Protein AF-A0A2D7VKS9-F1 (afdb_monomer_lite)

Structure (mmCIF, N/CA/C/O backbone):
data_AF-A0A2D7VKS9-F1
#
_entry.id   AF-A0A2D7VKS9-F1
#
loop_
_atom_site.group_PDB
_atom_site.id
_atom_site.type_symbol
_atom_site.label_atom_id
_atom_site.label_alt_id
_atom_site.label_comp_id
_atom_site.label_asym_id
_atom_site.label_entity_id
_atom_site.label_seq_id
_atom_site.pdbx_PDB_ins_code
_atom_site.Cartn_x
_atom_site.Cartn_y
_atom_site.Cartn_z
_atom_site.occupancy
_atom_site.B_iso_or_equiv
_atom_site.auth_seq_id
_atom_site.auth_comp_id
_atom_site.auth_asym_id
_atom_site.auth_atom_id
_atom_site.pdbx_PDB_model_num
ATOM 1 N N . MET A 1 1 ? 19.459 46.280 -15.094 1.00 50.34 1 MET A N 1
ATOM 2 C CA . MET A 1 1 ? 18.071 46.262 -15.616 1.00 50.34 1 MET A CA 1
ATOM 3 C C . MET A 1 1 ? 18.153 45.552 -16.959 1.00 50.34 1 MET A C 1
ATOM 5 O O . MET A 1 1 ? 19.107 45.839 -17.670 1.00 50.34 1 MET A O 1
ATOM 9 N N . VAL A 1 2 ? 17.296 44.569 -17.248 1.00 47.72 2 VAL A N 1
ATOM 10 C CA . VAL A 1 2 ? 17.317 43.880 -18.553 1.00 47.72 2 VAL A CA 1
ATOM 11 C C . VAL A 1 2 ? 16.452 44.704 -19.498 1.00 47.72 2 VAL A C 1
ATOM 13 O O . VAL A 1 2 ? 15.299 44.976 -19.169 1.00 47.72 2 VAL A O 1
ATOM 16 N N . ASP A 1 3 ? 17.039 45.186 -20.591 1.00 50.44 3 ASP A N 1
ATOM 17 C CA . ASP A 1 3 ? 16.303 45.888 -21.639 1.00 50.44 3 ASP A CA 1
ATOM 18 C C . ASP A 1 3 ? 15.933 44.865 -22.720 1.00 50.44 3 ASP A C 1
ATOM 20 O O . ASP A 1 3 ? 16.753 44.500 -23.566 1.00 50.44 3 ASP A O 1
ATOM 24 N N . ASP A 1 4 ? 14.704 44.350 -22.645 1.00 51.84 4 ASP A N 1
ATOM 25 C CA . ASP A 1 4 ? 14.213 43.246 -23.486 1.00 51.84 4 ASP A CA 1
ATOM 26 C C . ASP A 1 4 ? 14.178 43.588 -24.992 1.00 51.84 4 ASP A C 1
ATOM 28 O O . ASP A 1 4 ? 13.974 42.707 -25.824 1.00 51.84 4 ASP A O 1
ATOM 32 N N . LEU A 1 5 ? 14.375 44.857 -25.370 1.00 52.66 5 LEU A N 1
ATOM 33 C CA . LEU A 1 5 ? 14.428 45.303 -26.767 1.00 52.66 5 LEU A CA 1
ATOM 34 C C . LEU A 1 5 ? 15.820 45.195 -27.405 1.00 52.66 5 LEU A C 1
ATOM 36 O O . LEU A 1 5 ? 15.904 45.172 -28.633 1.00 52.66 5 LEU A O 1
ATOM 40 N N . MET A 1 6 ? 16.887 45.140 -26.603 1.00 54.69 6 MET A N 1
ATOM 41 C CA . MET A 1 6 ? 18.277 45.172 -27.085 1.00 54.69 6 MET A CA 1
ATOM 42 C C . MET A 1 6 ? 19.089 43.925 -26.696 1.00 54.69 6 MET A C 1
ATOM 44 O O . MET A 1 6 ? 20.239 43.822 -27.102 1.00 54.69 6 MET A O 1
ATOM 48 N N . GLU A 1 7 ? 18.506 42.976 -25.945 1.00 56.53 7 GLU A N 1
ATOM 49 C CA . GLU A 1 7 ? 19.153 41.727 -25.479 1.00 56.53 7 GLU A CA 1
ATOM 50 C C . GLU A 1 7 ? 20.489 41.944 -24.731 1.00 56.53 7 GLU A C 1
ATOM 52 O O . GLU A 1 7 ? 21.351 41.067 -24.676 1.00 56.53 7 GLU A O 1
ATOM 57 N N . GLU A 1 8 ? 20.662 43.105 -24.099 1.00 64.06 8 GLU A N 1
ATOM 58 C CA . GLU A 1 8 ? 21.883 43.475 -23.383 1.00 64.06 8 GLU A CA 1
ATOM 59 C C . GLU A 1 8 ? 21.619 43.642 -21.882 1.00 64.06 8 GLU A C 1
ATOM 61 O O . GLU A 1 8 ? 20.620 44.225 -21.446 1.00 64.06 8 GLU A O 1
ATOM 66 N N . VAL A 1 9 ? 22.545 43.147 -21.054 1.00 62.28 9 VAL A N 1
ATOM 67 C CA . VAL A 1 9 ? 22.484 43.347 -19.603 1.00 62.28 9 VAL A CA 1
ATOM 68 C C . VAL A 1 9 ? 23.305 44.572 -19.234 1.00 62.28 9 VAL A C 1
ATOM 70 O O . VAL A 1 9 ? 24.537 44.569 -19.304 1.00 62.28 9 VAL A O 1
ATOM 73 N N . ILE A 1 10 ? 22.601 45.610 -18.787 1.00 69.12 10 ILE A N 1
ATOM 74 C CA . ILE A 1 10 ? 23.200 46.890 -18.416 1.00 69.12 10 ILE A CA 1
ATOM 75 C C . ILE A 1 10 ? 23.208 47.039 -16.892 1.00 69.12 10 ILE A C 1
ATOM 77 O O . ILE A 1 10 ? 22.194 46.817 -16.206 1.00 69.12 10 ILE A O 1
ATOM 81 N N . CYS A 1 11 ? 24.361 47.441 -16.354 1.00 70.06 11 CYS A N 1
ATOM 82 C CA . CYS A 1 11 ? 24.490 47.818 -14.950 1.00 70.06 11 CYS A CA 1
ATOM 83 C C . CYS A 1 11 ? 23.619 49.049 -14.654 1.00 70.06 11 CYS A C 1
ATOM 85 O O . CYS A 1 11 ? 23.810 50.105 -15.256 1.00 70.06 11 CYS A O 1
ATOM 87 N N . SER A 1 12 ? 22.685 48.932 -13.707 1.00 65.50 12 SER A N 1
ATOM 88 C CA . SER A 1 12 ? 21.741 50.009 -13.366 1.00 65.50 12 SER A CA 1
ATOM 89 C C . SER A 1 12 ? 22.396 51.243 -12.752 1.00 65.50 12 SER A C 1
ATOM 91 O O . SER A 1 12 ? 21.796 52.312 -12.780 1.00 65.50 12 SER A O 1
ATOM 93 N N . ASP A 1 13 ? 23.612 51.103 -12.225 1.00 65.69 13 ASP A N 1
ATOM 94 C CA . ASP A 1 13 ? 24.260 52.159 -11.448 1.00 65.69 13 ASP A CA 1
ATOM 95 C C . ASP A 1 13 ? 25.270 52.962 -12.279 1.00 65.69 13 ASP A C 1
ATOM 97 O O . ASP A 1 13 ? 25.504 54.135 -12.000 1.00 65.69 13 ASP A O 1
ATOM 101 N N . CYS A 1 14 ? 25.872 52.354 -13.310 1.00 76.19 14 CYS A N 1
ATOM 102 C CA . CYS A 1 14 ? 26.912 52.999 -14.122 1.00 76.19 14 CYS A CA 1
ATOM 103 C C . CYS A 1 14 ? 26.713 52.903 -15.642 1.00 76.19 14 CYS A C 1
ATOM 105 O O . CYS A 1 14 ? 27.503 53.481 -16.383 1.00 76.19 14 CYS A O 1
ATOM 107 N N . GLY A 1 15 ? 25.686 52.194 -16.122 1.00 68.31 15 GLY A N 1
ATOM 108 C CA . GLY A 1 15 ? 25.363 52.115 -17.551 1.00 68.31 15 GLY A CA 1
ATOM 109 C C . GLY A 1 15 ? 26.326 51.272 -18.393 1.00 68.31 15 GLY A C 1
ATOM 110 O O . GLY A 1 15 ? 26.233 51.292 -19.616 1.00 68.31 15 GLY A O 1
ATOM 111 N N . LEU A 1 16 ? 27.255 50.537 -17.771 1.00 72.81 16 LEU A N 1
ATOM 112 C CA . LEU A 1 16 ? 28.174 49.659 -18.494 1.00 72.81 16 LEU A CA 1
ATOM 113 C C . LEU A 1 16 ? 27.415 48.445 -19.056 1.00 72.81 16 LEU A C 1
ATOM 115 O O . LEU A 1 16 ? 26.753 47.727 -18.298 1.00 72.81 16 LEU A O 1
ATOM 119 N N . VAL A 1 17 ? 27.542 48.220 -20.366 1.00 66.56 17 VAL A N 1
ATOM 120 C CA . VAL A 1 17 ? 27.047 47.022 -21.057 1.00 66.56 17 VAL A CA 1
ATOM 121 C C . VAL A 1 17 ? 28.014 45.876 -20.781 1.00 66.56 17 VAL A C 1
ATOM 123 O O . VAL A 1 17 ? 29.209 45.975 -21.068 1.00 66.56 17 VAL A O 1
ATOM 126 N N . LEU A 1 18 ? 27.515 44.799 -20.179 1.00 63.34 18 LEU A N 1
ATOM 127 C CA . LEU A 1 18 ? 28.305 43.601 -19.915 1.00 63.34 18 LEU A CA 1
ATOM 128 C C . LEU A 1 18 ? 28.135 42.631 -21.090 1.00 63.34 18 LEU A C 1
ATOM 130 O O . LEU A 1 18 ? 27.083 42.008 -21.222 1.00 63.34 18 LEU A O 1
ATOM 134 N N . GLU A 1 19 ? 29.168 42.464 -21.920 1.00 59.03 19 GLU A N 1
ATOM 135 C CA . GLU A 1 19 ? 29.213 41.362 -22.890 1.00 59.03 19 GLU A CA 1
ATOM 136 C C . GLU A 1 19 ? 29.275 40.033 -22.123 1.00 59.03 19 GLU A C 1
ATOM 138 O O . GLU A 1 19 ? 30.314 39.655 -21.577 1.00 59.03 19 GLU A O 1
ATOM 143 N N . ASN A 1 20 ? 28.152 39.320 -22.044 1.00 54.28 20 ASN A N 1
ATOM 144 C CA . ASN A 1 20 ? 28.101 37.992 -21.447 1.00 54.28 20 ASN A CA 1
ATOM 145 C C . ASN A 1 20 ? 27.486 36.985 -22.435 1.00 54.28 20 ASN A C 1
ATOM 147 O O . ASN A 1 20 ? 26.276 37.018 -22.652 1.00 54.28 20 ASN A O 1
ATOM 151 N N . PRO A 1 21 ? 28.273 36.051 -23.000 1.00 51.56 21 PRO A N 1
ATOM 152 C CA . PRO A 1 21 ? 27.786 35.080 -23.982 1.00 51.56 21 PRO A CA 1
ATOM 153 C C . PRO A 1 21 ? 26.926 33.943 -23.390 1.00 51.56 21 PRO A C 1
ATOM 155 O O . PRO A 1 21 ? 26.575 33.015 -24.113 1.00 51.56 21 PRO A O 1
ATOM 158 N N . TYR A 1 22 ? 26.592 33.976 -22.093 1.00 50.44 22 TYR A N 1
ATOM 159 C CA . TYR A 1 22 ? 25.928 32.865 -21.393 1.00 50.44 22 TYR A CA 1
ATOM 160 C C . TYR A 1 22 ? 24.457 33.094 -21.017 1.00 50.44 22 TYR A C 1
ATOM 162 O O . TYR A 1 22 ? 23.880 32.246 -20.344 1.00 50.44 22 TYR A O 1
ATOM 170 N N . PHE A 1 23 ? 23.820 34.170 -21.487 1.00 52.62 23 PHE A N 1
ATOM 171 C CA . PHE A 1 23 ? 22.356 34.320 -21.425 1.00 52.62 23 PHE A CA 1
ATOM 172 C C . PHE A 1 23 ? 21.681 33.910 -22.739 1.00 52.62 23 PHE A C 1
ATOM 174 O O . PHE A 1 23 ? 20.753 34.556 -23.215 1.00 52.62 23 PHE A O 1
ATOM 181 N N . LEU A 1 24 ? 22.129 32.795 -23.322 1.00 50.47 24 LEU A N 1
ATOM 182 C CA . LEU A 1 24 ? 21.260 32.018 -24.197 1.00 50.47 24 LEU A CA 1
ATOM 183 C C . LEU A 1 24 ? 20.228 31.353 -23.293 1.00 50.47 24 LEU A C 1
ATOM 185 O O . LEU A 1 24 ? 20.455 30.267 -22.772 1.00 50.47 24 LEU A O 1
ATOM 189 N N . ASP A 1 25 ? 19.137 32.075 -23.065 1.00 50.34 25 ASP A N 1
ATOM 190 C CA . ASP A 1 25 ? 17.917 31.538 -22.488 1.00 50.34 25 ASP A CA 1
ATOM 191 C C . ASP A 1 25 ? 17.559 30.230 -23.210 1.00 50.34 25 ASP A C 1
ATOM 193 O O . ASP A 1 25 ? 17.659 30.120 -24.442 1.00 50.34 25 ASP A O 1
ATOM 197 N N . ASP A 1 26 ? 17.171 29.224 -22.433 1.00 46.59 26 ASP A N 1
ATOM 198 C CA . ASP A 1 26 ? 16.877 27.862 -22.873 1.00 46.59 26 ASP A CA 1
ATOM 199 C C . ASP A 1 26 ? 15.505 27.803 -23.599 1.00 46.59 26 ASP A C 1
ATOM 201 O O . ASP A 1 26 ? 14.619 27.013 -23.266 1.00 46.59 26 ASP A O 1
ATOM 205 N N . GLY A 1 27 ? 15.342 28.648 -24.627 1.00 54.00 27 GLY A N 1
ATOM 206 C CA . GLY A 1 27 ? 14.186 28.827 -25.519 1.00 54.00 27 GLY A CA 1
ATOM 207 C C . GLY A 1 27 ? 13.863 30.320 -25.697 1.00 54.00 27 GLY A C 1
ATOM 208 O O . GLY A 1 27 ? 13.716 30.990 -24.687 1.00 54.00 27 GLY A O 1
ATOM 209 N N . PRO A 1 28 ? 13.750 30.883 -26.928 1.00 48.84 28 PRO A N 1
ATOM 210 C CA . PRO A 1 28 ? 12.994 30.381 -28.081 1.00 48.84 28 PRO A CA 1
ATOM 211 C C . PRO A 1 28 ? 13.810 30.354 -29.395 1.00 48.84 28 PRO A C 1
ATOM 213 O O . PRO A 1 28 ? 13.288 30.614 -30.481 1.00 48.84 28 PRO A O 1
ATOM 216 N N . SER A 1 29 ? 15.100 30.017 -29.332 1.00 49.53 29 SER A N 1
ATOM 217 C CA . SER A 1 29 ? 15.948 29.862 -30.529 1.00 49.53 29 SER A CA 1
ATOM 218 C C . SER A 1 29 ? 15.963 28.439 -31.112 1.00 49.53 29 SER A C 1
ATOM 220 O O . SER A 1 29 ? 16.465 28.226 -32.215 1.00 49.53 29 SER A O 1
ATOM 222 N N . LEU A 1 30 ? 15.307 27.464 -30.471 1.00 50.69 30 LEU A N 1
ATOM 223 C CA . LEU A 1 30 ? 14.943 26.198 -31.114 1.00 50.69 30 LEU A CA 1
ATOM 224 C C . LEU A 1 30 ? 13.675 26.398 -31.953 1.00 50.69 30 LEU A C 1
ATOM 226 O O . LEU A 1 30 ? 12.578 25.996 -31.563 1.00 50.69 30 LEU A O 1
ATOM 230 N N . ARG A 1 31 ? 13.824 27.015 -33.131 1.00 49.53 31 ARG A N 1
ATOM 231 C CA . ARG A 1 31 ? 12.773 27.043 -34.158 1.00 49.53 31 ARG A CA 1
ATOM 232 C C . ARG A 1 31 ? 12.601 25.643 -34.754 1.00 49.53 31 ARG A C 1
ATOM 234 O O . ARG A 1 31 ? 12.983 25.370 -35.888 1.00 49.53 31 ARG A O 1
ATOM 241 N N . TRP A 1 32 ? 12.003 24.735 -33.990 1.00 53.78 32 TRP A N 1
ATOM 242 C CA . TRP A 1 32 ? 11.198 23.672 -34.581 1.00 53.78 32 TRP A CA 1
ATOM 243 C C . TRP A 1 32 ? 10.104 24.401 -35.369 1.00 53.78 32 TRP A C 1
ATOM 245 O O . TRP A 1 32 ? 9.480 25.296 -34.806 1.00 53.78 32 TRP A O 1
ATOM 255 N N . GLY A 1 33 ? 9.970 24.130 -36.674 1.00 52.59 33 GLY A N 1
ATOM 256 C CA . GLY A 1 33 ? 9.091 24.886 -37.584 1.00 52.59 33 GLY A CA 1
ATOM 257 C C . GLY A 1 33 ? 7.655 25.069 -37.069 1.00 52.59 33 GLY A C 1
ATOM 258 O O . GLY A 1 33 ? 7.290 24.474 -36.063 1.00 52.59 33 GLY A O 1
ATOM 259 N N . GLU A 1 34 ? 6.838 25.852 -37.786 1.00 54.25 34 GLU A N 1
ATOM 260 C CA . GLU A 1 34 ? 5.527 26.443 -37.400 1.00 54.25 34 GLU A CA 1
ATOM 261 C C . GLU A 1 34 ? 4.477 25.529 -36.717 1.00 54.25 34 GLU A C 1
ATOM 263 O O . GLU A 1 34 ? 3.400 25.976 -36.330 1.00 54.25 34 GLU A O 1
ATOM 268 N N . SER A 1 35 ? 4.749 24.242 -36.524 1.00 51.84 35 SER A N 1
ATOM 269 C CA . SER A 1 35 ? 3.975 23.335 -35.685 1.00 51.84 35 SER A CA 1
ATOM 270 C C . SER A 1 35 ? 4.892 22.295 -35.020 1.00 51.84 35 SER A C 1
ATOM 272 O O . SER A 1 35 ? 5.208 21.281 -35.654 1.00 51.84 35 SER A O 1
ATOM 274 N N . PRO A 1 36 ? 5.315 22.472 -33.754 1.00 51.72 36 PRO A N 1
ATOM 275 C CA . PRO A 1 36 ? 6.072 21.447 -33.044 1.00 51.72 36 PRO A CA 1
ATOM 276 C C . PRO A 1 36 ? 5.215 20.182 -32.893 1.00 51.72 36 PRO A C 1
ATOM 278 O O . PRO A 1 36 ? 4.303 20.108 -32.071 1.00 51.72 36 PRO A O 1
ATOM 281 N N . GLN A 1 37 ? 5.506 19.154 -33.694 1.00 52.12 37 GLN A N 1
ATOM 282 C CA . GLN A 1 37 ? 4.914 17.824 -33.541 1.00 52.12 37 GLN A CA 1
ATOM 283 C C . GLN A 1 37 ? 5.633 17.086 -32.409 1.00 52.12 37 GLN A C 1
ATOM 285 O O . GLN A 1 37 ? 6.371 16.129 -32.632 1.00 52.12 37 GLN A O 1
ATOM 290 N N . ASN A 1 38 ? 5.427 17.551 -31.177 1.00 46.91 38 ASN A N 1
ATOM 291 C CA . ASN A 1 38 ? 5.906 16.881 -29.974 1.00 46.91 38 ASN A CA 1
ATOM 292 C C . ASN A 1 38 ? 5.083 15.612 -29.722 1.00 46.91 38 ASN A C 1
ATOM 294 O O . ASN A 1 38 ? 4.239 15.554 -28.833 1.00 46.91 38 ASN A O 1
ATOM 298 N N . THR A 1 39 ? 5.344 14.551 -30.483 1.00 52.19 39 THR A N 1
ATOM 299 C CA . THR A 1 39 ? 5.190 13.214 -29.910 1.00 52.19 39 THR A CA 1
ATOM 300 C C . THR A 1 39 ? 6.469 12.916 -29.139 1.00 52.19 39 THR A C 1
ATOM 302 O O . THR A 1 39 ? 7.526 12.876 -29.772 1.00 52.19 39 THR A O 1
ATOM 305 N N . PRO A 1 40 ? 6.424 12.711 -27.811 1.00 47.94 40 PRO A N 1
ATOM 306 C CA . PRO A 1 40 ? 7.608 12.376 -27.033 1.00 47.94 40 PRO A CA 1
ATOM 307 C C . PRO A 1 40 ? 8.077 10.966 -27.410 1.00 47.94 40 PRO A C 1
ATOM 309 O O . PRO A 1 40 ? 7.729 9.975 -26.772 1.00 47.94 40 PRO A O 1
ATOM 312 N N . SER A 1 41 ? 8.856 10.846 -28.484 1.00 51.28 41 SER A N 1
ATOM 313 C CA . SER A 1 41 ? 9.553 9.613 -28.824 1.00 51.28 41 SER A CA 1
ATOM 314 C C . SER A 1 41 ? 11.002 9.728 -28.380 1.00 51.28 41 SER A C 1
ATOM 316 O O . SER A 1 41 ? 11.777 10.498 -28.937 1.00 51.28 41 SER A O 1
ATOM 318 N N . LYS A 1 42 ? 11.406 8.888 -27.423 1.00 51.81 42 LYS A N 1
ATOM 319 C CA . LYS A 1 42 ? 12.810 8.718 -26.996 1.00 51.81 42 LYS A CA 1
ATOM 320 C C . LYS A 1 42 ? 13.715 8.098 -28.084 1.00 51.81 42 LYS A C 1
ATOM 322 O O . LYS A 1 42 ? 14.811 7.640 -27.783 1.00 51.81 42 LYS A O 1
ATOM 327 N N . GLY A 1 43 ? 13.242 8.003 -29.327 1.00 56.22 43 GLY A N 1
ATOM 328 C CA . GLY A 1 43 ? 13.948 7.400 -30.450 1.00 56.22 43 GLY A CA 1
ATOM 329 C C . GLY A 1 43 ? 13.831 8.268 -31.695 1.00 56.22 43 GLY A C 1
ATOM 330 O O . GLY A 1 43 ? 12.757 8.785 -31.990 1.00 56.22 43 GLY A O 1
ATOM 331 N N . LEU A 1 44 ? 14.943 8.406 -32.413 1.00 60.72 44 LEU A N 1
ATOM 332 C CA . LEU A 1 44 ? 14.996 9.045 -33.724 1.00 60.72 44 LEU A CA 1
ATOM 333 C C . LEU A 1 44 ? 14.352 8.117 -34.766 1.00 60.72 44 LEU A C 1
ATOM 335 O O . LEU A 1 44 ? 14.674 6.928 -34.816 1.00 60.72 44 LEU A O 1
ATOM 339 N N . GLY A 1 45 ? 13.450 8.649 -35.593 1.00 63.06 45 GLY A N 1
ATOM 340 C CA . GLY A 1 45 ? 12.819 7.911 -36.689 1.00 63.06 45 GLY A CA 1
ATOM 341 C C . GLY A 1 45 ? 11.703 8.701 -37.373 1.00 63.06 45 GLY A C 1
ATOM 342 O O . GLY A 1 45 ? 11.018 9.499 -36.737 1.00 63.06 45 GLY A O 1
ATOM 343 N N . SER A 1 46 ? 11.511 8.481 -38.673 1.00 69.38 46 SER A N 1
ATOM 344 C CA . SER A 1 46 ? 10.420 9.074 -39.453 1.00 69.38 46 SER A CA 1
ATOM 345 C C . SER A 1 46 ? 9.257 8.089 -39.599 1.00 69.38 46 SER A C 1
ATOM 347 O O . SER A 1 46 ? 9.446 6.877 -39.709 1.00 69.38 46 SER A O 1
ATOM 349 N N . ARG A 1 47 ? 8.016 8.594 -39.590 1.00 72.50 47 ARG A N 1
ATOM 350 C CA . ARG A 1 47 ? 6.827 7.762 -39.822 1.00 72.50 47 ARG A CA 1
ATOM 351 C C . ARG A 1 47 ? 6.580 7.644 -41.325 1.00 72.50 47 ARG A C 1
ATOM 353 O O . ARG A 1 47 ? 6.270 8.639 -41.975 1.00 72.50 47 ARG A O 1
ATOM 360 N N . ILE A 1 48 ? 6.647 6.427 -41.858 1.00 78.56 48 ILE A N 1
ATOM 361 C CA . ILE A 1 48 ? 6.227 6.136 -43.235 1.00 78.56 48 ILE A CA 1
ATOM 362 C C . ILE A 1 48 ? 4.707 6.344 -43.317 1.00 78.56 48 ILE A C 1
ATOM 364 O O . ILE A 1 48 ? 3.964 5.786 -42.510 1.00 78.56 48 ILE A O 1
ATOM 368 N N . LYS A 1 49 ? 4.235 7.163 -44.264 1.00 76.25 49 LYS A N 1
ATOM 369 C CA . LYS A 1 49 ? 2.810 7.411 -44.547 1.00 76.25 49 LYS A CA 1
ATOM 370 C C . LYS A 1 49 ? 2.539 7.155 -46.034 1.00 76.25 49 LYS A C 1
ATOM 372 O O . LYS A 1 49 ? 3.383 7.474 -46.859 1.00 76.25 49 LYS A O 1
ATOM 377 N N . GLY A 1 50 ? 1.376 6.592 -46.362 1.00 77.88 50 GLY A N 1
ATOM 378 C CA . GLY A 1 50 ? 0.977 6.268 -47.738 1.00 77.88 50 GLY A CA 1
ATOM 379 C C . GLY A 1 50 ? 0.009 5.083 -47.795 1.00 77.88 50 GLY A C 1
ATOM 380 O O . GLY A 1 50 ? 0.098 4.163 -46.982 1.00 77.88 50 GLY A O 1
ATOM 381 N N . SER A 1 51 ? -0.953 5.115 -48.718 1.00 78.44 51 SER A N 1
ATOM 382 C CA . SER A 1 51 ? -2.003 4.090 -48.854 1.00 78.44 51 SER A CA 1
ATOM 383 C C . SER A 1 51 ? -1.724 3.070 -49.966 1.00 78.44 51 SER A C 1
ATOM 385 O O . SER A 1 51 ? -2.433 2.062 -50.071 1.00 78.44 51 SER A O 1
ATOM 387 N N . ASP A 1 52 ? -0.687 3.298 -50.769 1.00 91.81 52 ASP A N 1
ATOM 388 C CA . ASP A 1 52 ? -0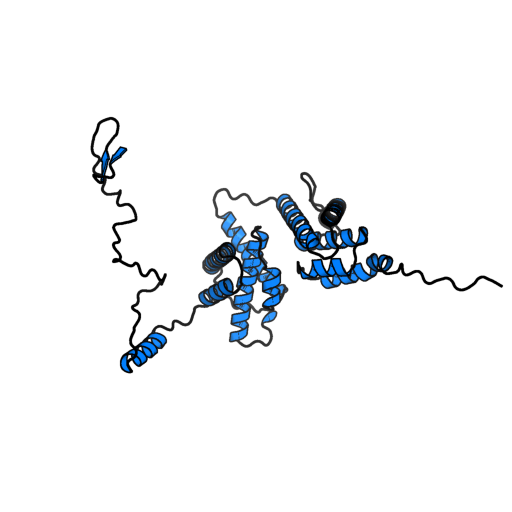.238 2.450 -51.866 1.00 91.81 52 ASP A CA 1
ATOM 389 C C . ASP A 1 52 ? 0.400 1.139 -51.373 1.00 91.81 52 ASP A C 1
ATOM 391 O O . ASP A 1 52 ? 0.795 0.976 -50.213 1.00 91.81 52 ASP A O 1
ATOM 395 N N . ARG A 1 53 ? 0.478 0.151 -52.272 1.00 85.75 53 ARG A N 1
ATOM 396 C CA . ARG A 1 53 ? 0.960 -1.202 -51.948 1.00 85.75 53 ARG A CA 1
ATOM 397 C C . ARG A 1 53 ? 2.409 -1.194 -51.452 1.00 85.75 53 ARG A C 1
ATOM 399 O O . ARG A 1 53 ? 2.746 -1.973 -50.559 1.00 85.75 53 ARG A O 1
ATOM 406 N N . THR A 1 54 ? 3.244 -0.327 -52.017 1.00 87.31 54 THR A N 1
ATOM 407 C CA . THR A 1 54 ? 4.647 -0.135 -51.638 1.00 87.31 54 THR A CA 1
ATOM 408 C C . THR A 1 54 ? 4.769 0.477 -50.248 1.00 87.31 54 THR A C 1
ATOM 410 O O . THR A 1 54 ? 5.432 -0.125 -49.404 1.00 87.31 54 THR A O 1
ATOM 413 N N . SER A 1 55 ? 4.035 1.551 -49.945 1.00 84.00 55 SER A N 1
ATOM 414 C CA . SER A 1 55 ? 3.997 2.133 -48.596 1.00 84.00 55 SER A CA 1
ATOM 415 C C . SER A 1 55 ? 3.478 1.158 -47.548 1.00 84.00 55 SER A C 1
ATOM 417 O O . SER A 1 55 ? 4.094 1.031 -46.497 1.00 84.00 55 SER A O 1
ATOM 419 N N . ARG A 1 56 ? 2.422 0.376 -47.824 1.00 82.31 56 ARG A N 1
ATOM 420 C CA . ARG A 1 56 ? 1.944 -0.649 -46.872 1.00 82.31 56 ARG A CA 1
ATOM 421 C C . ARG A 1 56 ? 2.974 -1.747 -46.623 1.00 82.31 56 ARG A C 1
ATOM 423 O O . ARG A 1 56 ? 3.073 -2.252 -45.506 1.00 82.31 56 ARG A O 1
ATOM 430 N N . ARG A 1 57 ? 3.721 -2.156 -47.655 1.00 86.12 57 ARG A N 1
ATOM 431 C CA . ARG A 1 57 ? 4.795 -3.148 -47.510 1.00 86.12 57 ARG A CA 1
ATOM 432 C C . ARG A 1 57 ? 5.938 -2.575 -46.677 1.00 86.12 57 ARG A C 1
ATOM 434 O O . ARG A 1 57 ? 6.370 -3.241 -45.746 1.00 86.12 57 ARG A O 1
ATOM 441 N N . LEU A 1 58 ? 6.354 -1.341 -46.958 1.00 85.56 58 LEU A N 1
ATOM 442 C CA . LEU A 1 58 ? 7.384 -0.634 -46.200 1.00 85.56 58 LEU A CA 1
ATOM 443 C C . LEU A 1 58 ? 6.963 -0.377 -44.752 1.00 85.56 58 LEU A C 1
ATOM 445 O O . LEU A 1 58 ? 7.768 -0.619 -43.868 1.00 85.56 58 LEU A O 1
ATOM 449 N N . MET A 1 59 ? 5.709 0.007 -44.489 1.00 80.75 59 MET A N 1
ATOM 450 C CA . MET A 1 59 ? 5.152 0.118 -43.135 1.00 80.75 59 MET A CA 1
ATOM 451 C C . MET A 1 59 ? 5.226 -1.215 -42.401 1.00 80.75 59 MET A C 1
ATOM 453 O O . MET A 1 59 ? 5.755 -1.262 -41.305 1.00 80.75 59 MET A O 1
ATOM 457 N N . LYS A 1 60 ? 4.783 -2.322 -43.014 1.00 81.12 60 LYS A N 1
ATOM 458 C CA . LYS A 1 60 ? 4.875 -3.649 -42.383 1.00 81.12 60 LYS A CA 1
ATOM 459 C C . LYS A 1 60 ? 6.320 -4.061 -42.112 1.00 81.12 60 LYS A C 1
ATOM 461 O O . LYS A 1 60 ? 6.606 -4.593 -41.047 1.00 81.12 60 LYS A O 1
ATOM 466 N N . THR A 1 61 ? 7.229 -3.841 -43.059 1.00 84.12 61 THR A N 1
ATOM 467 C CA . THR A 1 61 ? 8.649 -4.175 -42.887 1.00 84.12 61 THR A CA 1
ATOM 468 C C . THR A 1 61 ? 9.304 -3.291 -41.833 1.00 84.12 61 THR A C 1
ATOM 470 O O . THR A 1 61 ? 10.043 -3.813 -41.008 1.00 84.12 61 THR A O 1
ATOM 473 N N . HIS A 1 62 ? 8.996 -1.995 -41.825 1.00 80.69 62 HIS A N 1
ATOM 474 C CA . HIS A 1 62 ? 9.431 -1.044 -40.811 1.00 80.69 62 HIS A CA 1
ATOM 475 C C . HIS A 1 62 ? 8.878 -1.422 -39.441 1.00 80.69 62 HIS A C 1
ATOM 477 O O . HIS A 1 62 ? 9.630 -1.481 -38.483 1.00 80.69 62 HIS A O 1
ATOM 483 N N . ASP A 1 63 ? 7.595 -1.750 -39.328 1.00 75.56 63 ASP A N 1
ATOM 484 C CA . ASP A 1 63 ? 6.991 -2.196 -38.078 1.00 75.56 63 ASP A CA 1
ATOM 485 C C . ASP A 1 63 ? 7.662 -3.471 -37.585 1.00 75.56 63 ASP A C 1
ATOM 487 O O . ASP A 1 63 ? 7.999 -3.549 -36.417 1.00 75.56 63 ASP A O 1
ATOM 491 N N . ILE A 1 64 ? 7.930 -4.450 -38.454 1.00 74.81 64 ILE A N 1
ATOM 492 C CA . ILE A 1 64 ? 8.635 -5.684 -38.080 1.00 74.81 64 ILE A CA 1
ATOM 493 C C . ILE A 1 64 ? 10.083 -5.397 -37.657 1.00 74.81 64 ILE A C 1
ATOM 495 O O . ILE A 1 64 ? 10.529 -5.937 -36.646 1.00 74.81 64 ILE A O 1
ATOM 499 N N . SER A 1 65 ? 10.813 -4.558 -38.398 1.00 70.44 65 SER A N 1
ATOM 500 C CA . SER A 1 65 ? 12.226 -4.258 -38.133 1.00 70.44 65 SER A CA 1
ATOM 501 C C . SER A 1 65 ? 12.425 -3.344 -36.923 1.00 70.44 65 SER A C 1
ATOM 503 O O . SER A 1 65 ? 13.410 -3.476 -36.200 1.00 70.44 65 SER A O 1
ATOM 505 N N . THR A 1 66 ? 11.472 -2.448 -36.668 1.00 66.31 66 THR A N 1
ATOM 506 C CA . THR A 1 66 ? 11.466 -1.533 -35.521 1.00 66.31 66 THR A CA 1
ATOM 507 C C . THR A 1 66 ? 10.696 -2.074 -34.326 1.00 66.31 66 THR A C 1
ATOM 509 O O . THR A 1 66 ? 10.743 -1.447 -33.264 1.00 66.31 66 THR A O 1
ATOM 512 N N . ARG A 1 67 ? 10.043 -3.246 -34.440 1.00 63.53 67 ARG A N 1
ATOM 513 C CA . ARG A 1 67 ? 9.414 -3.956 -33.316 1.00 63.53 67 ARG A CA 1
ATOM 514 C C . ARG A 1 67 ? 10.486 -4.394 -32.328 1.00 63.53 67 ARG A C 1
ATOM 516 O O . ARG A 1 67 ? 10.873 -5.558 -32.256 1.00 63.53 67 ARG A O 1
ATOM 523 N N . LYS A 1 68 ? 10.937 -3.458 -31.500 1.00 62.88 68 LYS A N 1
ATOM 524 C CA . LYS A 1 68 ? 11.697 -3.763 -30.299 1.00 62.88 68 LYS A CA 1
ATOM 525 C C . LYS A 1 68 ? 10.756 -4.534 -29.390 1.00 62.88 68 LYS A C 1
ATOM 527 O O . LYS A 1 68 ? 9.716 -4.022 -28.969 1.00 62.88 68 LYS A O 1
ATOM 532 N N . ARG A 1 69 ? 11.089 -5.800 -29.131 1.00 68.31 69 ARG A N 1
ATOM 533 C CA . ARG A 1 69 ? 10.436 -6.565 -28.070 1.00 68.31 69 ARG A CA 1
ATOM 534 C C . ARG A 1 69 ? 10.545 -5.714 -26.811 1.00 68.31 69 ARG A C 1
ATOM 536 O O . ARG A 1 69 ? 11.656 -5.359 -26.432 1.00 68.31 69 ARG A O 1
ATOM 543 N N . LYS A 1 70 ? 9.405 -5.336 -26.226 1.00 78.81 70 LYS A N 1
ATOM 544 C CA . LYS A 1 70 ? 9.407 -4.501 -25.026 1.00 78.81 70 LYS A CA 1
ATOM 545 C C . LYS A 1 70 ? 10.261 -5.182 -23.964 1.00 78.81 70 LYS A C 1
ATOM 547 O O . LYS A 1 70 ? 10.089 -6.376 -23.695 1.00 78.81 70 LYS A O 1
ATOM 552 N N . ASP A 1 71 ? 11.176 -4.418 -23.385 1.00 87.44 71 ASP A N 1
ATOM 553 C CA . ASP A 1 71 ? 11.980 -4.899 -22.276 1.00 87.44 71 ASP A CA 1
ATOM 554 C C . ASP A 1 71 ? 11.093 -5.162 -21.061 1.00 87.44 71 ASP A C 1
ATOM 556 O O . ASP A 1 71 ? 9.985 -4.635 -20.933 1.00 87.44 71 ASP A O 1
ATOM 560 N N . PHE A 1 72 ? 11.594 -5.982 -20.139 1.00 90.31 72 PHE A N 1
ATOM 561 C CA . PHE A 1 72 ? 10.840 -6.365 -18.949 1.00 90.31 72 PHE A CA 1
ATOM 562 C C . PHE A 1 72 ? 10.324 -5.147 -18.168 1.00 90.31 72 PHE A C 1
ATOM 564 O O . PHE A 1 72 ? 9.164 -5.148 -17.769 1.00 90.31 72 PHE A O 1
ATOM 571 N N . MET A 1 73 ? 11.153 -4.109 -17.999 1.00 93.94 73 MET A N 1
ATOM 572 C CA . MET A 1 73 ? 10.757 -2.881 -17.300 1.00 93.94 73 MET A CA 1
ATOM 573 C C . MET A 1 73 ? 9.782 -2.020 -18.112 1.00 93.94 73 MET A C 1
ATOM 575 O O . MET A 1 73 ? 8.879 -1.447 -17.527 1.00 93.94 73 MET A O 1
ATOM 579 N N . ALA A 1 74 ? 9.870 -2.008 -19.446 1.00 91.25 74 ALA A N 1
ATOM 580 C CA . ALA A 1 74 ? 8.885 -1.304 -20.272 1.00 91.25 74 ALA A CA 1
ATOM 581 C C . ALA A 1 74 ? 7.482 -1.927 -20.133 1.00 91.25 74 ALA A C 1
ATOM 583 O O . ALA A 1 74 ? 6.486 -1.217 -20.069 1.00 91.25 74 ALA A O 1
ATOM 584 N N . MET A 1 75 ? 7.400 -3.257 -20.012 1.00 92.94 75 MET A N 1
ATOM 585 C CA . MET A 1 75 ? 6.137 -3.944 -19.703 1.00 92.94 75 MET A CA 1
ATOM 586 C C . MET A 1 75 ? 5.670 -3.726 -18.254 1.00 92.94 75 MET A C 1
ATOM 588 O O . MET A 1 75 ? 4.483 -3.858 -17.969 1.00 92.94 75 MET A O 1
ATOM 592 N N . VAL A 1 76 ? 6.584 -3.433 -17.322 1.00 95.69 76 VAL A N 1
ATOM 593 C CA . VAL A 1 76 ? 6.229 -3.007 -15.958 1.00 95.69 76 VAL A CA 1
ATOM 594 C C . VAL A 1 76 ? 5.610 -1.611 -16.001 1.00 95.69 76 VAL A C 1
ATOM 596 O O . VAL A 1 76 ? 4.558 -1.424 -15.403 1.00 95.69 76 VAL A O 1
ATOM 599 N N . ASP A 1 77 ? 6.194 -0.676 -16.752 1.00 94.56 77 ASP A N 1
ATOM 600 C CA . ASP A 1 77 ? 5.654 0.679 -16.918 1.00 94.56 77 ASP A CA 1
ATOM 601 C C . ASP A 1 77 ? 4.245 0.653 -17.531 1.00 94.56 77 ASP A C 1
ATOM 603 O O . ASP A 1 77 ? 3.346 1.302 -16.999 1.00 94.56 77 ASP A O 1
ATOM 607 N N . ASP A 1 78 ? 4.016 -0.181 -18.558 1.00 93.94 78 ASP A N 1
ATOM 608 C CA . ASP A 1 78 ? 2.681 -0.387 -19.142 1.00 93.94 78 ASP A CA 1
ATOM 609 C C . ASP A 1 78 ? 1.648 -0.841 -18.082 1.00 93.94 78 ASP A C 1
ATOM 611 O O . ASP A 1 78 ? 0.492 -0.416 -18.101 1.00 93.94 78 ASP A O 1
ATOM 615 N N . LEU A 1 79 ? 2.046 -1.708 -17.139 1.00 95.88 79 LEU A N 1
ATOM 616 C CA . LEU A 1 79 ? 1.170 -2.158 -16.047 1.00 95.88 79 LEU A CA 1
ATOM 617 C C . LEU A 1 79 ? 0.918 -1.062 -15.010 1.00 95.88 79 LEU A C 1
ATOM 619 O O . LEU A 1 79 ? -0.169 -1.014 -14.437 1.00 95.88 79 LEU A O 1
ATOM 623 N N . VAL A 1 80 ? 1.898 -0.190 -14.758 1.00 95.81 80 VAL A N 1
ATOM 624 C CA . VAL A 1 80 ? 1.698 0.987 -13.903 1.00 95.81 80 VAL A CA 1
ATOM 625 C C . VAL A 1 80 ? 0.679 1.923 -14.550 1.00 95.81 80 VAL A C 1
ATOM 627 O O . VAL A 1 80 ? -0.257 2.361 -13.880 1.00 95.81 80 VAL A O 1
ATOM 630 N N . ASP A 1 81 ? 0.782 2.158 -15.857 1.00 93.69 81 ASP A N 1
ATOM 631 C CA . ASP A 1 81 ? -0.168 2.992 -16.600 1.00 93.69 81 ASP A CA 1
ATOM 632 C C . ASP A 1 81 ? -1.577 2.393 -16.611 1.00 93.69 81 ASP A C 1
ATOM 634 O O . ASP A 1 81 ? -2.561 3.103 -16.382 1.00 93.69 81 ASP A O 1
ATOM 638 N N . GLY A 1 82 ? -1.666 1.070 -16.767 1.00 91.25 82 GLY A N 1
ATOM 639 C CA . GLY A 1 82 ? -2.909 0.301 -16.713 1.00 91.25 82 GLY A CA 1
ATOM 640 C C . GLY A 1 82 ? -3.478 0.054 -15.310 1.00 91.25 82 GLY A C 1
ATOM 641 O O . GLY A 1 82 ? -4.553 -0.529 -15.197 1.00 91.25 82 GLY A O 1
ATOM 642 N N . SER A 1 83 ? -2.804 0.484 -14.236 1.00 89.62 83 SER A N 1
ATOM 643 C CA . SER A 1 83 ? -3.275 0.289 -12.851 1.00 89.62 83 SER A CA 1
ATOM 644 C C . SER A 1 83 ? -4.499 1.141 -12.489 1.00 89.62 83 SER A C 1
ATOM 646 O O . SER A 1 83 ? -5.166 0.887 -11.487 1.00 89.62 83 SER A O 1
ATOM 648 N N . GLY A 1 84 ? -4.788 2.169 -13.295 1.00 88.00 84 GLY A N 1
ATOM 649 C CA . GLY A 1 84 ? -5.876 3.118 -13.069 1.00 88.00 84 GLY A CA 1
ATOM 650 C C . GLY A 1 84 ? -5.621 4.122 -11.940 1.00 88.00 84 GLY A C 1
ATOM 651 O O . GLY A 1 84 ? -6.563 4.804 -11.542 1.00 88.00 84 GLY A O 1
ATOM 652 N N . GLU A 1 85 ? -4.412 4.177 -11.374 1.00 90.38 85 GLU A N 1
ATOM 653 C CA . GLU A 1 85 ? -4.024 5.168 -10.360 1.00 90.38 85 GLU A CA 1
ATOM 654 C C . GLU A 1 85 ? -3.851 6.579 -10.954 1.00 90.38 85 GLU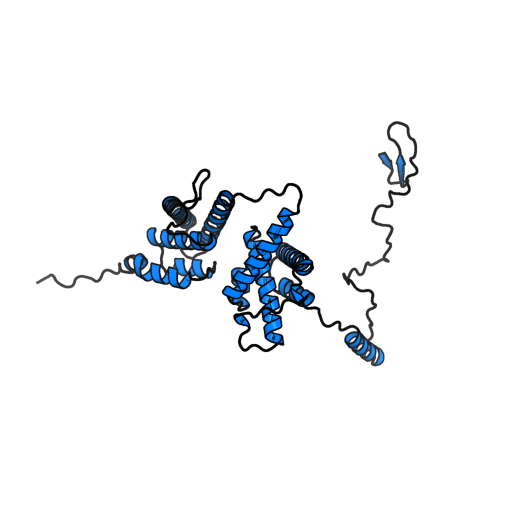 A C 1
ATOM 656 O O . GLU A 1 85 ? -3.756 6.756 -12.171 1.00 90.38 85 GLU A O 1
ATOM 661 N N . GLY A 1 86 ? -3.800 7.599 -10.092 1.00 87.50 86 GLY A N 1
ATOM 662 C CA . GLY A 1 86 ? -3.499 8.972 -10.510 1.00 87.50 86 GLY A CA 1
ATOM 663 C C . GLY A 1 86 ? -2.058 9.131 -11.009 1.00 87.50 86 GLY A C 1
ATOM 664 O O . GLY A 1 86 ? -1.163 8.403 -10.576 1.00 87.50 86 GLY A O 1
ATOM 665 N N . GLU A 1 87 ? -1.820 10.109 -11.888 1.00 89.88 87 GLU A N 1
ATOM 666 C CA . GLU A 1 87 ? -0.526 10.286 -12.573 1.00 89.88 87 GLU A CA 1
ATOM 667 C C . GLU A 1 87 ? 0.647 10.458 -11.600 1.00 89.88 87 GLU A C 1
ATOM 669 O O . GLU A 1 87 ? 1.657 9.772 -11.709 1.00 89.88 87 GLU A O 1
ATOM 674 N N . ARG A 1 88 ? 0.461 11.255 -10.542 1.00 87.88 88 ARG A N 1
ATOM 675 C CA . ARG A 1 88 ? 1.470 11.439 -9.489 1.00 87.88 88 ARG A CA 1
ATOM 676 C C . ARG A 1 88 ? 1.898 10.120 -8.834 1.00 87.88 88 ARG A C 1
ATOM 678 O O . ARG A 1 88 ? 3.081 9.919 -8.560 1.00 87.88 88 ARG A O 1
ATOM 685 N N . THR A 1 89 ? 0.948 9.223 -8.570 1.00 89.75 89 THR A N 1
ATOM 686 C CA . THR A 1 89 ? 1.229 7.902 -7.986 1.00 89.75 89 THR A CA 1
ATOM 687 C C . THR A 1 89 ? 1.957 7.021 -8.995 1.00 89.75 89 THR A C 1
ATOM 689 O O . THR A 1 89 ? 2.928 6.358 -8.633 1.00 89.75 89 THR A O 1
ATOM 692 N N . LYS A 1 90 ? 1.532 7.036 -10.264 1.00 93.88 90 LYS A N 1
ATOM 693 C CA . LYS A 1 90 ? 2.193 6.290 -11.343 1.00 93.88 90 LYS A CA 1
ATOM 694 C C . LYS A 1 90 ? 3.647 6.717 -11.515 1.00 93.88 90 LYS A C 1
ATOM 696 O O . LYS A 1 90 ? 4.526 5.857 -11.541 1.00 93.88 90 LYS A O 1
ATOM 701 N N . ASP A 1 91 ? 3.911 8.017 -11.549 1.00 93.31 91 ASP A N 1
ATOM 702 C CA . ASP A 1 91 ? 5.262 8.565 -11.668 1.00 93.31 91 ASP A CA 1
ATOM 703 C C . ASP A 1 91 ? 6.143 8.173 -10.484 1.00 93.31 91 ASP A C 1
ATOM 705 O O . ASP A 1 91 ? 7.278 7.727 -10.670 1.00 93.31 91 ASP A O 1
ATOM 709 N N . ALA A 1 92 ? 5.607 8.252 -9.262 1.00 92.88 92 ALA A N 1
ATOM 710 C CA . ALA A 1 92 ? 6.313 7.806 -8.067 1.00 92.88 92 ALA A CA 1
ATOM 711 C C . ALA A 1 92 ? 6.672 6.309 -8.142 1.00 92.88 92 ALA A C 1
ATOM 713 O O . ALA A 1 92 ? 7.803 5.931 -7.829 1.00 92.88 92 ALA A O 1
ATOM 714 N N . VAL A 1 93 ? 5.745 5.458 -8.604 1.00 96.31 93 VAL A N 1
ATOM 715 C CA . VAL A 1 93 ? 5.970 4.011 -8.777 1.00 96.31 93 VAL A CA 1
ATOM 716 C C . VAL A 1 93 ? 7.044 3.743 -9.827 1.00 96.31 93 VAL A C 1
ATOM 718 O O . VAL A 1 93 ? 7.978 2.983 -9.561 1.00 96.31 93 VAL A O 1
ATOM 721 N N . LYS A 1 94 ? 6.934 4.369 -11.005 1.00 96.06 94 LYS A N 1
ATOM 722 C CA . LYS A 1 94 ? 7.904 4.218 -12.100 1.00 96.06 94 LYS A CA 1
ATOM 723 C C . LYS A 1 94 ? 9.297 4.638 -11.651 1.00 96.06 94 LYS A C 1
ATOM 725 O O . LYS A 1 94 ? 10.256 3.895 -11.858 1.00 96.06 94 LYS A O 1
ATOM 730 N N . ARG A 1 95 ? 9.410 5.782 -10.970 1.00 94.75 95 ARG A N 1
ATOM 731 C CA . ARG A 1 95 ? 10.676 6.277 -10.422 1.00 94.75 95 ARG A CA 1
ATOM 732 C C . ARG A 1 95 ? 11.277 5.295 -9.418 1.00 94.75 95 ARG A C 1
ATOM 734 O O . ARG A 1 95 ? 12.426 4.894 -9.589 1.00 94.75 95 ARG A O 1
ATOM 741 N N . LEU A 1 96 ? 10.489 4.850 -8.437 1.00 95.12 96 LEU A N 1
ATOM 742 C CA . LEU A 1 96 ? 10.932 3.894 -7.420 1.00 95.12 96 LEU A CA 1
ATOM 743 C C . LEU A 1 96 ? 11.458 2.599 -8.055 1.00 95.12 96 LEU A C 1
ATOM 745 O O . LEU A 1 96 ? 12.526 2.110 -7.690 1.00 95.12 96 LEU A O 1
ATOM 749 N N . LEU A 1 97 ? 10.719 2.037 -9.014 1.00 96.31 97 LEU A N 1
ATOM 750 C CA . LEU A 1 97 ? 11.093 0.791 -9.680 1.00 96.31 97 LEU A CA 1
ATOM 751 C C . LEU A 1 97 ? 12.298 0.957 -10.609 1.00 96.31 97 LEU A C 1
ATOM 753 O O . LEU A 1 97 ? 13.123 0.046 -10.684 1.00 96.31 97 LEU A O 1
ATOM 757 N N . ALA A 1 98 ? 12.425 2.092 -11.297 1.00 94.62 98 ALA A N 1
ATOM 758 C CA . ALA A 1 98 ? 13.576 2.389 -12.141 1.00 94.62 98 ALA A CA 1
ATOM 759 C C . ALA A 1 98 ? 14.860 2.502 -11.308 1.00 94.62 98 ALA A C 1
ATOM 761 O O . ALA A 1 98 ? 15.854 1.847 -11.628 1.00 94.62 98 ALA A O 1
ATOM 762 N N . GLU A 1 99 ? 14.821 3.269 -10.215 1.00 94.19 99 GLU A N 1
ATOM 763 C CA . GLU A 1 99 ? 15.937 3.415 -9.278 1.00 94.19 99 GLU A CA 1
ATOM 764 C C . GLU A 1 99 ? 16.303 2.060 -8.655 1.00 94.19 99 GLU A C 1
ATOM 766 O O . GLU A 1 99 ? 17.443 1.612 -8.789 1.00 94.19 99 GLU A O 1
ATOM 771 N N . ALA A 1 100 ? 15.320 1.334 -8.112 1.00 94.06 100 ALA A N 1
ATOM 772 C CA . ALA A 1 100 ? 15.537 0.017 -7.518 1.00 94.06 100 ALA A CA 1
ATOM 773 C C . ALA A 1 100 ? 16.077 -1.008 -8.525 1.00 94.06 100 ALA A C 1
ATOM 775 O O . ALA A 1 100 ? 16.878 -1.874 -8.171 1.00 94.06 100 ALA A O 1
ATOM 776 N N . ASN A 1 101 ? 15.664 -0.945 -9.794 1.00 95.12 101 ASN A N 1
ATOM 777 C CA . ASN A 1 101 ? 16.153 -1.856 -10.823 1.00 95.12 101 ASN A CA 1
ATOM 778 C C . ASN A 1 101 ? 17.626 -1.614 -11.180 1.00 95.12 101 ASN A C 1
ATOM 780 O O . ASN A 1 101 ? 18.312 -2.581 -11.526 1.00 95.12 101 ASN A O 1
ATOM 784 N N . ARG A 1 102 ? 18.133 -0.377 -11.074 1.00 92.06 102 ARG A N 1
ATOM 785 C CA . ARG A 1 102 ? 19.559 -0.090 -11.314 1.00 92.06 102 ARG A CA 1
ATOM 786 C C . ARG A 1 102 ? 20.452 -0.870 -10.352 1.00 92.06 102 ARG A C 1
ATOM 788 O O . ARG A 1 102 ? 21.420 -1.479 -10.817 1.00 92.06 102 ARG A O 1
ATOM 795 N N . ASP A 1 103 ? 20.049 -0.960 -9.089 1.00 90.56 103 ASP A N 1
ATOM 796 C CA . ASP A 1 103 ? 20.848 -1.580 -8.028 1.00 90.56 103 ASP A CA 1
ATOM 797 C C . ASP A 1 103 ? 20.517 -3.060 -7.827 1.00 90.56 103 ASP A C 1
ATOM 799 O O . ASP A 1 103 ? 21.400 -3.912 -7.762 1.00 90.56 103 ASP A O 1
ATOM 803 N N . LEU A 1 104 ? 19.226 -3.396 -7.760 1.00 89.88 104 LEU A N 1
ATOM 804 C CA . LEU A 1 104 ? 18.764 -4.747 -7.437 1.00 89.88 104 LEU A CA 1
ATOM 805 C C . LEU A 1 104 ? 18.631 -5.658 -8.659 1.00 89.88 104 LEU A C 1
ATOM 807 O O . LEU A 1 104 ? 18.356 -6.848 -8.481 1.00 89.88 104 LEU A O 1
ATOM 811 N N . LYS A 1 105 ? 18.762 -5.118 -9.879 1.00 91.25 105 LYS A N 1
ATOM 812 C CA . LYS A 1 105 ? 18.557 -5.841 -11.148 1.00 91.25 105 LYS A CA 1
ATOM 813 C C . LYS A 1 105 ? 17.240 -6.634 -11.152 1.00 91.25 105 LYS A C 1
ATOM 815 O O . LYS A 1 105 ? 17.211 -7.839 -11.416 1.00 91.25 105 LYS A O 1
ATOM 820 N N . LEU A 1 106 ? 16.140 -5.955 -10.818 1.00 89.88 106 LEU A N 1
ATOM 821 C CA . LEU A 1 106 ? 14.797 -6.537 -10.670 1.00 89.88 106 LEU A CA 1
ATOM 822 C C . LEU A 1 106 ? 14.336 -7.301 -11.921 1.00 89.88 106 LEU A C 1
ATOM 824 O O . LEU A 1 106 ? 13.709 -8.358 -11.806 1.00 89.88 106 LEU A O 1
ATOM 828 N N . SER A 1 107 ? 14.686 -6.810 -13.112 1.00 85.44 107 SER A N 1
ATOM 829 C CA . SER A 1 107 ? 14.393 -7.477 -14.386 1.00 85.44 107 SER A CA 1
ATOM 830 C C . SER A 1 107 ? 15.009 -8.881 -14.475 1.00 85.44 107 SER A C 1
ATOM 832 O O . SER A 1 107 ? 14.366 -9.823 -14.952 1.00 85.44 107 SER A O 1
ATOM 834 N N . SER A 1 108 ? 16.212 -9.059 -13.931 1.00 84.56 108 SER A N 1
ATOM 835 C CA . SER A 1 108 ? 16.978 -10.306 -14.004 1.00 84.56 108 SER A CA 1
ATOM 836 C C . SER A 1 108 ? 16.642 -11.303 -12.891 1.00 84.56 108 SER A C 1
ATOM 838 O O . SER A 1 108 ? 16.827 -12.507 -13.075 1.00 84.56 108 SER A O 1
ATOM 840 N N . LYS A 1 109 ? 16.108 -10.852 -11.747 1.00 83.38 109 LYS A N 1
ATOM 841 C CA . LYS A 1 109 ? 15.823 -11.722 -10.590 1.00 83.38 109 LYS A CA 1
ATOM 842 C C . LYS A 1 109 ? 14.727 -12.753 -10.870 1.00 83.38 109 LYS A C 1
ATOM 844 O O . LYS A 1 109 ? 13.553 -12.409 -10.957 1.00 83.38 109 LYS A O 1
ATOM 849 N N . ARG A 1 110 ? 15.082 -14.041 -10.933 1.00 79.62 110 ARG A N 1
ATOM 850 C CA . ARG A 1 110 ? 14.140 -15.165 -11.130 1.00 79.62 110 ARG A CA 1
ATOM 851 C C . ARG A 1 110 ? 13.880 -15.943 -9.838 1.00 79.62 110 ARG A C 1
ATOM 853 O O . ARG A 1 110 ? 14.153 -17.137 -9.759 1.00 79.62 110 ARG A O 1
ATOM 860 N N . ASN A 1 111 ? 13.373 -15.263 -8.814 1.00 75.88 111 ASN A N 1
ATOM 861 C CA . ASN A 1 111 ? 13.059 -15.917 -7.542 1.00 75.88 111 ASN A CA 1
ATOM 862 C C . ASN A 1 111 ? 11.964 -16.981 -7.725 1.00 75.88 111 ASN A C 1
ATOM 864 O O . ASN A 1 111 ? 11.038 -16.791 -8.514 1.00 75.88 111 ASN A O 1
ATOM 868 N N . LYS A 1 112 ? 12.049 -18.081 -6.965 1.00 83.00 112 LYS A N 1
ATOM 869 C CA . LYS A 1 112 ? 10.961 -19.063 -6.863 1.00 83.00 112 LYS A CA 1
ATOM 870 C C . LYS A 1 112 ? 9.813 -18.432 -6.073 1.00 83.00 112 LYS A C 1
ATOM 872 O O . LYS A 1 112 ? 9.910 -18.296 -4.857 1.00 83.00 112 LYS A O 1
ATOM 877 N N . LEU A 1 113 ? 8.763 -18.023 -6.778 1.00 91.25 113 LEU A N 1
ATOM 878 C CA . LEU A 1 113 ? 7.582 -17.375 -6.209 1.00 91.25 113 LEU A CA 1
ATOM 879 C C . LEU A 1 113 ? 6.476 -18.404 -5.980 1.00 91.25 113 LEU A C 1
ATOM 881 O O . LEU A 1 113 ? 6.250 -19.280 -6.822 1.00 91.25 113 LEU A O 1
ATOM 885 N N . ARG A 1 114 ? 5.772 -18.305 -4.851 1.00 89.94 114 ARG A N 1
ATOM 886 C CA . ARG A 1 114 ? 4.695 -19.240 -4.495 1.00 89.94 114 ARG A CA 1
ATOM 887 C C . ARG A 1 114 ? 3.534 -19.151 -5.476 1.00 89.94 114 ARG A C 1
ATOM 889 O O . ARG A 1 114 ? 3.019 -20.194 -5.873 1.00 89.94 114 ARG A O 1
ATOM 896 N N . GLY A 1 115 ? 3.191 -17.942 -5.912 1.00 88.25 115 GLY A N 1
ATOM 897 C CA . GLY A 1 115 ? 2.126 -17.700 -6.881 1.00 88.25 115 GLY A CA 1
ATOM 898 C C . GLY A 1 115 ? 2.440 -18.189 -8.294 1.00 88.25 115 GLY A C 1
ATOM 899 O O . GLY A 1 115 ? 1.532 -18.289 -9.100 1.00 88.25 115 GLY A O 1
ATOM 900 N N . THR A 1 116 ? 3.692 -18.560 -8.598 1.00 91.06 116 THR A N 1
ATOM 901 C CA . THR A 1 116 ? 4.077 -19.075 -9.930 1.00 91.06 116 THR A CA 1
ATOM 902 C C . THR A 1 116 ? 4.022 -20.598 -10.070 1.00 91.06 116 THR A C 1
ATOM 904 O O . THR A 1 116 ? 4.416 -21.140 -11.103 1.00 91.06 116 THR A O 1
ATOM 907 N N . LYS A 1 117 ? 3.566 -21.324 -9.043 1.00 89.44 117 LYS A N 1
ATOM 908 C CA . LYS A 1 117 ? 3.480 -22.791 -9.092 1.00 89.44 117 LYS A CA 1
ATOM 909 C C . LYS A 1 117 ? 2.524 -23.242 -10.202 1.00 89.44 117 LYS A C 1
ATOM 911 O O . LYS A 1 117 ? 1.372 -22.831 -10.222 1.00 89.44 117 LYS A O 1
ATOM 916 N N . GLY A 1 118 ? 3.007 -24.102 -11.100 1.00 87.50 118 GLY A N 1
ATOM 917 C CA . GLY A 1 118 ? 2.219 -24.641 -12.217 1.00 87.50 118 GLY A CA 1
ATOM 918 C C . GLY A 1 118 ? 2.009 -23.679 -13.394 1.00 87.50 118 GLY A C 1
ATOM 919 O O . GLY A 1 118 ? 1.335 -24.049 -14.348 1.00 87.50 118 GLY A O 1
ATOM 920 N N . MET A 1 119 ? 2.581 -22.471 -13.354 1.00 91.94 119 MET A N 1
ATOM 921 C CA . MET A 1 119 ? 2.466 -21.489 -14.436 1.00 91.94 119 MET A CA 1
ATOM 922 C C . MET A 1 119 ? 3.468 -21.742 -15.567 1.00 91.94 119 MET A C 1
ATOM 924 O O . MET A 1 119 ? 4.574 -22.241 -15.340 1.00 91.94 119 MET A O 1
ATOM 928 N N . SER A 1 120 ? 3.111 -21.315 -16.782 1.00 91.19 120 SER A N 1
ATOM 929 C CA . SER A 1 120 ? 4.059 -21.243 -17.894 1.00 91.19 120 SER A CA 1
ATOM 930 C C . SER A 1 120 ? 5.148 -20.192 -17.629 1.00 91.19 120 SER A C 1
ATOM 932 O O . SER A 1 120 ? 5.039 -19.336 -16.745 1.00 91.19 120 SER A O 1
ATOM 934 N N . THR A 1 121 ? 6.222 -20.211 -18.419 1.00 87.38 121 THR A N 1
ATOM 935 C CA . THR A 1 121 ? 7.292 -19.204 -18.314 1.00 87.38 121 THR A CA 1
ATOM 936 C C . THR A 1 121 ? 6.808 -17.790 -18.642 1.00 87.38 121 THR A C 1
ATOM 938 O O . THR A 1 121 ? 7.319 -16.827 -18.063 1.00 87.38 121 THR A O 1
ATOM 941 N N . ALA A 1 122 ? 5.828 -17.656 -19.542 1.00 88.31 122 ALA A N 1
ATOM 942 C CA . ALA A 1 122 ? 5.209 -16.381 -19.887 1.00 88.31 122 ALA A CA 1
ATOM 943 C C . ALA A 1 122 ? 4.359 -15.857 -18.721 1.00 88.31 122 ALA A C 1
ATOM 945 O O . ALA A 1 122 ? 4.623 -14.758 -18.234 1.00 88.31 122 ALA A O 1
ATOM 946 N N . ASP A 1 123 ? 3.462 -16.689 -18.187 1.00 91.31 123 ASP A N 1
ATOM 947 C CA . ASP A 1 123 ? 2.576 -16.317 -17.075 1.00 91.31 123 ASP A CA 1
ATOM 948 C C . ASP A 1 123 ? 3.363 -16.016 -15.796 1.00 91.31 123 ASP A C 1
ATOM 950 O O . ASP A 1 123 ? 3.077 -15.056 -15.086 1.00 91.31 123 ASP A O 1
ATOM 954 N N . SER A 1 124 ? 4.430 -16.777 -15.530 1.00 91.62 124 SER A N 1
ATOM 955 C CA . SER A 1 124 ? 5.356 -16.504 -14.425 1.00 91.62 124 SER A CA 1
ATOM 956 C C . SER A 1 124 ? 6.039 -15.136 -14.575 1.00 91.62 124 SER A C 1
ATOM 958 O O . SER A 1 124 ? 6.252 -14.415 -13.595 1.00 91.62 124 SER A O 1
ATOM 960 N N . SER A 1 125 ? 6.367 -14.749 -15.810 1.00 91.62 125 SER A N 1
ATOM 961 C CA . SER A 1 125 ? 6.942 -13.441 -16.130 1.00 91.62 125 SER A CA 1
ATOM 962 C C . SER A 1 125 ? 5.926 -12.314 -15.918 1.00 91.62 125 SER A C 1
ATOM 964 O O . SER A 1 125 ? 6.281 -11.290 -15.336 1.00 91.62 125 SER A O 1
ATOM 966 N N . ASP A 1 126 ? 4.669 -12.506 -16.327 1.00 93.62 126 ASP A N 1
ATOM 967 C CA . ASP A 1 126 ? 3.578 -11.554 -16.084 1.00 93.62 126 ASP A CA 1
ATOM 968 C C . ASP A 1 126 ? 3.258 -11.407 -14.597 1.00 93.62 126 ASP A C 1
ATOM 970 O O . ASP A 1 126 ? 3.170 -10.287 -14.090 1.00 93.62 126 ASP A O 1
ATOM 974 N N . TYR A 1 127 ? 3.175 -12.523 -13.870 1.00 95.44 127 TYR A N 1
ATOM 975 C CA . TYR A 1 127 ? 2.995 -12.532 -12.421 1.00 95.44 127 TYR A CA 1
ATOM 976 C C . TYR A 1 127 ? 4.091 -11.730 -11.720 1.00 95.44 127 TYR A C 1
ATOM 978 O O . TYR A 1 127 ? 3.813 -10.901 -10.858 1.00 95.44 127 TYR A O 1
ATOM 986 N N . ARG A 1 128 ? 5.352 -11.914 -12.127 1.00 95.06 128 ARG A N 1
ATOM 987 C CA . ARG A 1 128 ? 6.473 -11.138 -11.590 1.00 95.06 128 ARG A CA 1
ATOM 988 C C . ARG A 1 128 ? 6.323 -9.639 -11.816 1.00 95.06 128 ARG A C 1
ATOM 990 O O . ARG A 1 128 ? 6.649 -8.868 -10.919 1.00 95.06 128 ARG A O 1
ATOM 997 N N . ARG A 1 129 ? 5.883 -9.220 -13.004 1.00 95.62 129 ARG A N 1
ATOM 998 C CA . ARG A 1 129 ? 5.677 -7.795 -13.292 1.00 95.62 129 ARG A CA 1
ATOM 999 C C . ARG A 1 129 ? 4.573 -7.217 -12.407 1.00 95.62 129 ARG A C 1
ATOM 1001 O O . ARG A 1 129 ? 4.802 -6.197 -11.764 1.00 95.62 129 ARG A O 1
ATOM 1008 N N . LYS A 1 130 ? 3.439 -7.919 -12.291 1.00 96.56 130 LYS A N 1
ATOM 1009 C CA . LYS A 1 130 ? 2.338 -7.566 -11.376 1.00 96.56 130 LYS A CA 1
ATOM 1010 C C . LYS A 1 130 ? 2.825 -7.454 -9.933 1.00 96.56 130 LYS A C 1
ATOM 1012 O O . LYS A 1 130 ? 2.579 -6.444 -9.287 1.00 96.56 130 LYS A O 1
ATOM 1017 N N . LEU A 1 131 ? 3.595 -8.436 -9.462 1.00 96.56 131 LEU A N 1
ATOM 1018 C CA . LEU A 1 131 ? 4.189 -8.437 -8.125 1.00 96.56 131 LEU A CA 1
ATOM 1019 C C . LEU A 1 131 ? 5.068 -7.201 -7.878 1.00 96.56 131 LEU A C 1
ATOM 1021 O O . LEU A 1 131 ? 4.948 -6.582 -6.823 1.00 96.56 131 LEU A O 1
ATOM 1025 N N . LEU A 1 132 ? 5.927 -6.823 -8.833 1.00 96.56 132 LEU A N 1
ATOM 1026 C CA . LEU A 1 132 ? 6.771 -5.630 -8.701 1.00 96.56 132 LEU A CA 1
ATOM 1027 C C . LEU A 1 132 ? 5.932 -4.358 -8.582 1.00 96.56 132 LEU A C 1
ATOM 1029 O O . LEU A 1 132 ? 6.129 -3.601 -7.632 1.00 96.56 132 LEU A O 1
ATOM 1033 N N . VAL A 1 133 ? 4.968 -4.162 -9.483 1.00 97.38 133 VAL A N 1
ATOM 1034 C CA . VAL A 1 133 ? 4.088 -2.985 -9.459 1.00 97.38 133 VAL A CA 1
ATOM 1035 C C . VAL A 1 133 ? 3.274 -2.930 -8.165 1.00 97.38 133 VAL A C 1
ATOM 1037 O O . VAL A 1 133 ? 3.300 -1.911 -7.477 1.00 97.38 133 VAL A O 1
ATOM 1040 N N . SER A 1 134 ? 2.627 -4.029 -7.765 1.00 96.62 134 SER A N 1
ATOM 1041 C CA . SER A 1 134 ? 1.878 -4.099 -6.504 1.00 96.62 134 SER A CA 1
ATOM 1042 C C . SER A 1 134 ? 2.766 -3.807 -5.294 1.00 96.62 134 SER A C 1
ATOM 1044 O O . SER A 1 134 ? 2.364 -3.064 -4.402 1.00 96.62 134 SER A O 1
ATOM 1046 N N . SER A 1 135 ? 3.990 -4.340 -5.259 1.00 96.25 135 SER A N 1
ATOM 1047 C CA . SER A 1 135 ? 4.913 -4.088 -4.150 1.00 96.25 135 SER A CA 1
ATOM 1048 C C . SER A 1 135 ? 5.368 -2.627 -4.070 1.00 96.25 135 SER A C 1
ATOM 1050 O O . SER A 1 135 ? 5.426 -2.077 -2.974 1.00 96.25 135 SER A O 1
ATOM 1052 N N . ALA A 1 136 ? 5.628 -1.974 -5.205 1.00 96.62 136 ALA A N 1
ATOM 1053 C CA . ALA A 1 136 ? 5.992 -0.560 -5.253 1.00 96.62 136 ALA A CA 1
ATOM 1054 C C . ALA A 1 136 ? 4.831 0.355 -4.838 1.00 96.62 136 ALA A C 1
ATOM 1056 O O . ALA A 1 136 ? 5.035 1.272 -4.045 1.00 96.62 136 ALA A O 1
ATOM 1057 N N . LEU A 1 137 ? 3.609 0.059 -5.296 1.00 95.00 137 LEU A N 1
ATOM 1058 C CA . LEU A 1 137 ? 2.393 0.751 -4.853 1.00 95.00 137 LEU A CA 1
ATOM 1059 C C . LEU A 1 137 ? 2.214 0.657 -3.334 1.00 95.00 137 LEU A C 1
ATOM 1061 O O . LEU A 1 137 ? 1.887 1.652 -2.691 1.00 95.00 137 LEU A O 1
ATOM 1065 N N . HIS A 1 138 ? 2.483 -0.516 -2.751 1.00 92.62 138 HIS A N 1
ATOM 1066 C CA . HIS A 1 138 ? 2.465 -0.698 -1.302 1.00 92.62 138 HIS A CA 1
ATOM 1067 C C . HIS A 1 138 ? 3.481 0.202 -0.600 1.00 92.62 138 HIS A C 1
ATOM 1069 O O . HIS A 1 138 ? 3.090 0.937 0.299 1.00 92.62 138 HIS A O 1
ATOM 1075 N N . VAL A 1 139 ? 4.745 0.209 -1.043 1.00 92.00 139 VAL A N 1
ATOM 1076 C CA . VAL A 1 139 ? 5.780 1.085 -0.461 1.00 92.00 139 VAL A CA 1
ATOM 1077 C C . VAL A 1 139 ? 5.345 2.550 -0.487 1.00 92.00 139 VAL A C 1
ATOM 1079 O O . VAL A 1 139 ? 5.407 3.215 0.539 1.00 92.00 139 VAL A O 1
ATOM 1082 N N . ILE A 1 140 ? 4.828 3.021 -1.620 1.00 90.81 140 ILE A N 1
ATOM 1083 C CA . ILE A 1 140 ? 4.383 4.411 -1.789 1.00 90.81 140 ILE A CA 1
ATOM 1084 C C . ILE A 1 140 ? 3.151 4.735 -0.933 1.00 90.81 140 ILE A C 1
ATOM 1086 O O . ILE A 1 140 ? 3.060 5.826 -0.372 1.00 90.81 140 ILE A O 1
ATOM 1090 N N . ASN A 1 141 ? 2.225 3.783 -0.774 1.00 85.81 141 ASN A N 1
ATOM 1091 C CA . ASN A 1 141 ? 1.088 3.942 0.135 1.00 85.81 141 ASN A CA 1
ATOM 1092 C C . ASN A 1 141 ? 1.546 4.048 1.592 1.00 85.81 141 ASN A C 1
ATOM 1094 O O . ASN A 1 141 ? 0.999 4.831 2.363 1.00 85.81 141 ASN A O 1
ATOM 1098 N N . ASP A 1 142 ? 2.557 3.270 1.966 1.00 79.06 142 ASP A N 1
ATOM 1099 C CA . ASP A 1 142 ? 3.117 3.280 3.315 1.00 79.06 142 ASP A CA 1
ATOM 1100 C C . ASP A 1 142 ? 3.919 4.564 3.609 1.00 79.06 142 ASP A C 1
ATOM 1102 O O . ASP A 1 142 ? 4.042 4.963 4.766 1.00 79.06 142 ASP A O 1
ATOM 1106 N N . ASP A 1 143 ? 4.388 5.255 2.567 1.00 77.31 143 ASP A N 1
ATOM 1107 C CA . ASP A 1 143 ? 4.982 6.596 2.646 1.00 77.31 143 ASP A CA 1
ATOM 1108 C C . ASP A 1 143 ? 3.936 7.722 2.754 1.00 77.31 143 ASP A C 1
ATOM 1110 O O . ASP A 1 143 ? 4.292 8.898 2.806 1.00 77.31 143 ASP A O 1
ATOM 1114 N N . GLY A 1 144 ? 2.643 7.382 2.793 1.00 68.19 144 GLY A N 1
ATOM 1115 C CA . GLY A 1 144 ? 1.541 8.333 2.946 1.00 68.19 144 GLY A CA 1
ATOM 1116 C C . GLY A 1 144 ? 0.949 8.846 1.632 1.00 68.19 144 GLY A C 1
ATOM 1117 O O . GLY A 1 144 ? 0.065 9.698 1.664 1.00 68.19 144 GLY A O 1
ATOM 1118 N N . THR A 1 145 ? 1.385 8.337 0.473 1.00 77.38 145 THR A N 1
ATOM 1119 C CA . THR A 1 145 ? 0.728 8.650 -0.806 1.00 77.38 145 THR A CA 1
ATOM 1120 C C . THR A 1 145 ? -0.405 7.665 -1.046 1.00 77.38 145 THR A C 1
ATOM 1122 O O . THR A 1 145 ? -0.182 6.539 -1.495 1.00 77.38 145 THR A O 1
ATOM 1125 N N . GLU A 1 146 ? -1.627 8.091 -0.737 1.00 76.38 146 GLU A N 1
ATOM 1126 C CA . GLU A 1 146 ? -2.799 7.225 -0.817 1.00 76.38 146 GLU A CA 1
ATOM 1127 C C . GLU A 1 146 ? -2.986 6.635 -2.215 1.00 76.38 146 GLU A C 1
ATOM 1129 O O . GLU A 1 146 ? -2.994 7.343 -3.221 1.00 76.38 146 GLU A O 1
ATOM 1134 N N . ASN A 1 147 ? -3.151 5.316 -2.271 1.00 85.00 147 ASN A N 1
ATOM 1135 C CA . ASN A 1 147 ? -3.449 4.598 -3.504 1.00 85.00 147 ASN A CA 1
ATOM 1136 C C . ASN A 1 147 ? -4.219 3.300 -3.205 1.00 85.00 147 ASN A C 1
ATOM 1138 O O . ASN A 1 147 ? -4.470 2.963 -2.039 1.00 85.00 147 ASN A O 1
ATOM 1142 N N . ARG A 1 148 ? -4.607 2.563 -4.255 1.00 86.00 148 ARG A N 1
ATOM 1143 C CA . ARG A 1 148 ? -5.352 1.295 -4.141 1.00 86.00 148 ARG A CA 1
ATOM 1144 C C . ARG A 1 148 ? -4.454 0.050 -4.151 1.00 86.00 148 ARG A C 1
ATOM 1146 O O . ARG A 1 148 ? -4.866 -0.993 -4.661 1.00 86.00 148 ARG A O 1
ATOM 1153 N N . ALA A 1 149 ? -3.235 0.115 -3.595 1.00 87.94 149 ALA A N 1
ATOM 1154 C CA . ALA A 1 149 ? -2.290 -1.013 -3.600 1.00 87.94 149 ALA A CA 1
ATOM 1155 C C . ALA A 1 149 ? -2.909 -2.358 -3.162 1.00 87.94 149 ALA A C 1
ATOM 1157 O O . ALA A 1 149 ? -2.731 -3.339 -3.890 1.00 87.94 149 ALA A O 1
ATOM 1158 N N . PRO A 1 150 ? -3.670 -2.438 -2.044 1.00 81.69 150 PRO A N 1
ATOM 1159 C CA . PRO A 1 150 ? -4.269 -3.701 -1.613 1.00 81.69 150 PRO A CA 1
ATOM 1160 C C . PRO A 1 150 ? -5.306 -4.244 -2.603 1.00 81.69 150 PRO A C 1
ATOM 1162 O O . PRO A 1 150 ? -5.348 -5.449 -2.847 1.00 81.69 150 PRO A O 1
ATOM 1165 N N . GLN A 1 151 ? -6.140 -3.369 -3.174 1.00 85.50 151 GLN A N 1
ATOM 1166 C CA . GLN A 1 151 ? -7.185 -3.749 -4.124 1.00 85.50 151 GLN A CA 1
ATOM 1167 C C . GLN A 1 151 ? -6.572 -4.209 -5.451 1.00 85.50 151 GLN A C 1
ATOM 1169 O O . GLN A 1 151 ? -6.979 -5.239 -5.981 1.00 85.50 151 GLN A O 1
ATOM 1174 N N . ILE A 1 152 ? -5.548 -3.505 -5.944 1.00 90.19 152 ILE A N 1
ATOM 1175 C CA . ILE A 1 152 ? -4.827 -3.861 -7.174 1.00 90.19 152 ILE A CA 1
ATOM 1176 C C . ILE A 1 152 ? -4.117 -5.209 -7.016 1.00 90.19 152 ILE A C 1
ATOM 1178 O O . ILE A 1 152 ? -4.233 -6.071 -7.885 1.00 90.19 152 ILE A O 1
ATOM 1182 N N . ALA A 1 153 ? -3.415 -5.431 -5.899 1.00 91.88 153 ALA A N 1
ATOM 1183 C CA . ALA A 1 153 ? -2.735 -6.700 -5.639 1.00 91.88 153 ALA A CA 1
ATOM 1184 C C . ALA A 1 153 ? -3.715 -7.885 -5.619 1.00 91.88 153 ALA A C 1
ATOM 1186 O O . ALA A 1 153 ? -3.431 -8.934 -6.203 1.00 91.88 153 ALA A O 1
ATOM 1187 N N . LEU A 1 154 ? -4.884 -7.696 -4.996 1.00 87.75 154 LEU A N 1
ATOM 1188 C CA . LEU A 1 154 ? -5.952 -8.692 -4.967 1.00 87.75 154 LEU A CA 1
ATOM 1189 C C . LEU A 1 154 ? -6.529 -8.945 -6.366 1.00 87.75 154 LEU A C 1
ATOM 1191 O O . LEU A 1 154 ? -6.608 -10.095 -6.791 1.00 87.75 154 LEU A O 1
ATOM 1195 N N . GLN A 1 155 ? -6.881 -7.884 -7.099 1.00 91.56 155 GLN A N 1
ATOM 1196 C CA . GLN A 1 155 ? -7.431 -7.968 -8.456 1.00 91.56 155 GLN A CA 1
ATOM 1197 C C . GLN A 1 155 ? -6.473 -8.679 -9.418 1.00 91.56 155 GLN A C 1
ATOM 1199 O O . GLN A 1 155 ? -6.895 -9.423 -10.300 1.00 91.56 155 GLN A O 1
ATOM 1204 N N . TRP A 1 156 ? -5.170 -8.461 -9.254 1.00 94.12 156 TRP A N 1
ATOM 1205 C CA . TRP A 1 156 ? -4.142 -9.081 -10.081 1.00 94.12 156 TRP A CA 1
ATOM 1206 C C . TRP A 1 156 ? -3.746 -10.491 -9.639 1.00 94.12 156 TRP A C 1
ATOM 1208 O O . TRP A 1 156 ? -2.935 -11.119 -10.325 1.00 94.12 156 TRP A O 1
ATOM 1218 N N . GLY A 1 157 ? -4.323 -10.996 -8.543 1.00 92.12 157 GLY A N 1
ATOM 1219 C CA . GLY A 1 157 ? -4.073 -12.341 -8.031 1.00 92.12 157 GLY A CA 1
ATOM 1220 C C . GLY A 1 157 ? -2.663 -12.524 -7.469 1.00 92.12 157 GLY A C 1
ATOM 1221 O O . GLY A 1 157 ? -2.093 -13.607 -7.588 1.00 92.12 157 GLY A O 1
ATOM 1222 N N . VAL A 1 158 ? -2.067 -11.471 -6.901 1.00 94.31 158 VAL A N 1
ATOM 1223 C CA . VAL A 1 158 ? -0.728 -11.543 -6.304 1.00 94.31 158 VAL A CA 1
ATOM 1224 C C . VAL A 1 158 ? -0.807 -12.250 -4.950 1.00 94.31 158 VAL A C 1
ATOM 1226 O O . VAL A 1 158 ? -1.579 -11.864 -4.073 1.00 94.31 158 VAL A 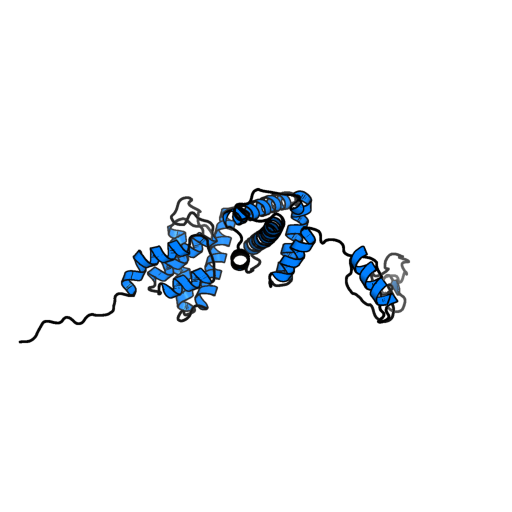O 1
ATOM 1229 N N . GLU A 1 159 ? 0.009 -13.287 -4.763 1.00 93.75 159 GLU A N 1
ATOM 1230 C CA . GLU A 1 159 ? 0.039 -14.056 -3.520 1.00 93.75 159 GLU A CA 1
ATOM 1231 C C . GLU A 1 159 ? 0.658 -13.234 -2.377 1.00 93.75 159 GLU A C 1
ATOM 1233 O O . GLU A 1 159 ? 1.636 -12.502 -2.554 1.00 93.75 159 GLU A O 1
ATOM 1238 N N . PHE A 1 160 ? 0.076 -13.351 -1.182 1.00 88.69 160 PHE A N 1
ATOM 1239 C CA . PHE A 1 160 ? 0.410 -12.496 -0.045 1.00 88.69 160 PHE A CA 1
ATOM 1240 C C . PHE A 1 160 ? 1.863 -12.635 0.434 1.00 88.69 160 PHE A C 1
ATOM 1242 O O . PHE A 1 160 ? 2.507 -11.626 0.723 1.00 88.69 160 PHE A O 1
ATOM 1249 N N . ASN A 1 161 ? 2.398 -13.855 0.539 1.00 89.75 161 ASN A N 1
ATOM 1250 C CA . ASN A 1 161 ? 3.768 -14.062 1.013 1.00 89.75 161 ASN A CA 1
ATOM 1251 C C . ASN A 1 161 ? 4.798 -13.540 0.005 1.00 89.75 161 ASN A C 1
ATOM 1253 O O . ASN A 1 161 ? 5.793 -12.930 0.410 1.00 89.75 161 ASN A O 1
ATOM 1257 N N . ASP A 1 162 ? 4.550 -13.746 -1.289 1.00 94.00 162 ASP A N 1
ATOM 1258 C CA . ASP A 1 162 ? 5.365 -13.174 -2.362 1.00 94.00 162 ASP A CA 1
ATOM 1259 C C . ASP A 1 162 ? 5.359 -11.639 -2.285 1.00 94.00 162 ASP A C 1
ATOM 1261 O O . ASP A 1 162 ? 6.424 -11.012 -2.291 1.00 94.00 162 ASP A O 1
ATOM 1265 N N . LEU A 1 163 ? 4.173 -11.034 -2.130 1.00 93.88 163 LEU A N 1
ATOM 1266 C CA . LEU A 1 163 ? 4.001 -9.588 -1.973 1.00 93.88 163 LEU A CA 1
ATOM 1267 C C . LEU A 1 163 ? 4.748 -9.052 -0.750 1.00 93.88 163 LEU A C 1
ATOM 1269 O O . LEU A 1 163 ? 5.539 -8.119 -0.867 1.00 93.88 163 LEU A O 1
ATOM 1273 N N . ALA A 1 164 ? 4.562 -9.672 0.415 1.00 89.31 164 ALA A N 1
ATOM 1274 C CA . ALA A 1 164 ? 5.234 -9.281 1.651 1.00 89.31 164 ALA A CA 1
ATOM 1275 C C . ALA A 1 164 ? 6.764 -9.412 1.550 1.00 89.31 164 ALA A C 1
ATOM 1277 O O . ALA A 1 164 ? 7.507 -8.626 2.144 1.00 89.31 164 ALA A O 1
ATOM 1278 N N . GLY A 1 165 ? 7.267 -10.404 0.809 1.00 91.81 165 GLY A N 1
ATOM 1279 C CA . GLY A 1 165 ? 8.690 -10.534 0.497 1.00 91.81 165 GLY A CA 1
ATOM 1280 C C . GLY A 1 165 ? 9.202 -9.392 -0.383 1.00 91.81 165 GLY A C 1
ATOM 1281 O O . GLY A 1 165 ? 10.217 -8.773 -0.057 1.00 91.81 165 GLY A O 1
ATOM 1282 N N . ALA A 1 166 ? 8.482 -9.080 -1.463 1.00 94.12 166 ALA A N 1
ATOM 1283 C CA . ALA A 1 166 ? 8.848 -8.019 -2.396 1.00 94.12 166 ALA A CA 1
ATOM 1284 C C . ALA A 1 166 ? 8.807 -6.623 -1.750 1.00 94.12 166 ALA A C 1
ATOM 1286 O O . ALA A 1 166 ? 9.761 -5.857 -1.893 1.00 94.12 166 ALA A O 1
ATOM 1287 N N . VAL A 1 167 ? 7.770 -6.325 -0.959 1.00 93.44 167 VAL A N 1
ATOM 1288 C CA . VAL A 1 167 ? 7.649 -5.065 -0.206 1.00 93.44 167 VAL A CA 1
ATOM 1289 C C . VAL A 1 167 ? 8.813 -4.898 0.769 1.00 93.44 167 VAL A C 1
ATOM 1291 O O . VAL A 1 167 ? 9.443 -3.844 0.794 1.00 93.44 167 VAL A O 1
ATOM 1294 N N . ARG A 1 168 ? 9.163 -5.941 1.538 1.00 91.88 168 ARG A N 1
ATOM 1295 C CA . ARG A 1 168 ? 10.316 -5.889 2.457 1.00 91.88 168 ARG A CA 1
ATOM 1296 C C . ARG A 1 168 ? 11.628 -5.618 1.728 1.00 91.88 168 ARG A C 1
ATOM 1298 O O . ARG A 1 168 ? 12.436 -4.832 2.213 1.00 91.88 168 ARG A O 1
ATOM 1305 N N . MET A 1 169 ? 11.838 -6.253 0.575 1.00 93.88 169 MET A N 1
ATOM 1306 C CA . MET A 1 169 ? 13.029 -6.028 -0.246 1.00 93.88 169 MET A CA 1
ATOM 1307 C C . MET A 1 169 ? 13.121 -4.570 -0.712 1.00 93.88 169 MET A C 1
ATOM 1309 O O . MET A 1 169 ? 14.171 -3.956 -0.536 1.00 93.88 169 MET A O 1
ATOM 1313 N N . LEU A 1 170 ? 12.041 -4.018 -1.277 1.00 94.44 170 LEU A N 1
ATOM 1314 C CA . LEU A 1 170 ? 12.027 -2.635 -1.763 1.00 94.44 170 LEU A CA 1
ATOM 1315 C C . LEU A 1 170 ? 12.194 -1.626 -0.624 1.00 94.44 170 LEU A C 1
ATOM 1317 O O . LEU A 1 170 ? 13.006 -0.715 -0.746 1.00 94.44 170 LEU A O 1
ATOM 1321 N N . ARG A 1 171 ? 11.501 -1.821 0.506 1.00 91.38 171 ARG A N 1
ATOM 1322 C CA . ARG A 1 171 ? 11.652 -0.968 1.697 1.00 91.38 171 ARG A CA 1
ATOM 1323 C C . ARG A 1 171 ? 13.086 -0.958 2.212 1.00 91.38 171 ARG A C 1
ATOM 1325 O O . ARG A 1 171 ? 13.629 0.111 2.452 1.00 91.38 171 ARG A O 1
ATOM 1332 N N . ARG A 1 172 ? 13.711 -2.135 2.345 1.00 90.38 172 ARG A N 1
ATOM 1333 C CA . ARG A 1 172 ? 15.097 -2.245 2.819 1.00 90.38 172 ARG A CA 1
ATOM 1334 C C . ARG A 1 172 ? 16.070 -1.537 1.881 1.00 90.38 172 ARG A C 1
ATOM 1336 O O . ARG A 1 172 ? 16.967 -0.853 2.354 1.00 90.38 172 ARG A O 1
ATOM 1343 N N . TRP A 1 173 ? 15.914 -1.717 0.570 1.00 93.88 173 TRP A N 1
ATOM 1344 C CA . TRP A 1 173 ? 16.748 -1.012 -0.404 1.00 93.88 173 TRP A CA 1
ATOM 1345 C C . TRP A 1 173 ? 16.557 0.505 -0.302 1.00 93.88 173 TRP A C 1
ATOM 1347 O O . TRP A 1 173 ? 17.540 1.227 -0.192 1.00 93.88 173 TRP A O 1
ATOM 1357 N N . ARG A 1 174 ? 15.309 0.976 -0.237 1.00 89.81 174 ARG A N 1
ATOM 1358 C CA . ARG A 1 174 ? 14.994 2.403 -0.133 1.00 89.81 174 ARG A CA 1
ATOM 1359 C C . ARG A 1 174 ? 15.540 3.030 1.149 1.00 89.81 174 ARG A C 1
ATOM 1361 O O . ARG A 1 174 ? 16.088 4.119 1.103 1.00 89.81 174 ARG A O 1
ATOM 1368 N N . GLU A 1 175 ? 15.442 2.334 2.279 1.00 85.69 175 GLU A N 1
ATOM 1369 C CA . GLU A 1 175 ? 16.026 2.783 3.547 1.00 85.69 175 GLU A CA 1
ATOM 1370 C C . GLU A 1 175 ? 17.553 2.898 3.462 1.00 85.69 175 GLU A C 1
ATOM 1372 O O . GLU A 1 175 ? 18.125 3.873 3.941 1.00 85.69 175 GLU A O 1
ATOM 1377 N N . LEU A 1 176 ? 18.222 1.924 2.836 1.00 87.31 176 LEU A N 1
ATOM 1378 C CA . LEU A 1 176 ? 19.666 1.996 2.609 1.00 87.31 176 LEU A CA 1
ATOM 1379 C C . LEU A 1 176 ? 20.040 3.166 1.700 1.00 87.31 176 LEU A C 1
ATOM 1381 O O . LEU A 1 176 ? 21.071 3.784 1.932 1.00 87.31 176 LEU A O 1
ATOM 1385 N N . GLU A 1 177 ? 19.221 3.473 0.696 1.00 87.50 177 GLU A N 1
ATOM 1386 C CA . GLU A 1 177 ? 19.462 4.604 -0.199 1.00 87.50 177 GLU A CA 1
ATOM 1387 C C . GLU A 1 177 ? 19.286 5.944 0.514 1.00 87.50 177 GLU A C 1
ATOM 1389 O O . GLU A 1 177 ? 20.130 6.825 0.391 1.00 87.50 177 GLU A O 1
ATOM 1394 N N . LEU A 1 178 ? 18.249 6.070 1.344 1.00 83.44 178 LEU A N 1
ATOM 1395 C CA . LEU A 1 178 ? 18.042 7.249 2.181 1.00 83.44 178 LEU A CA 1
ATOM 1396 C C . LEU A 1 178 ? 19.193 7.454 3.173 1.00 83.44 178 LEU A C 1
ATOM 1398 O O . LEU A 1 178 ? 19.655 8.573 3.339 1.00 83.44 178 LEU A O 1
ATOM 1402 N N . ARG A 1 179 ? 19.733 6.380 3.761 1.00 81.62 179 ARG A N 1
ATOM 1403 C CA . ARG A 1 179 ? 20.904 6.452 4.657 1.00 81.62 179 ARG A CA 1
ATOM 1404 C C . ARG A 1 179 ? 22.187 6.941 3.981 1.00 81.62 179 ARG A C 1
ATOM 1406 O O . ARG A 1 179 ? 23.107 7.329 4.691 1.00 81.62 179 ARG A O 1
ATOM 1413 N N . LYS A 1 180 ? 22.281 6.882 2.649 1.00 83.19 180 LYS A N 1
ATOM 1414 C CA . LYS A 1 180 ? 23.416 7.449 1.903 1.00 83.19 180 LYS A CA 1
ATOM 1415 C C . LYS A 1 180 ? 23.282 8.957 1.694 1.00 83.19 180 LYS A C 1
ATOM 1417 O O . LYS A 1 180 ? 24.242 9.574 1.252 1.00 83.19 180 LYS A O 1
ATOM 1422 N N . GLN A 1 181 ? 22.106 9.531 1.943 1.00 81.19 181 GLN A N 1
ATOM 1423 C CA . GLN A 1 181 ? 21.885 10.965 1.817 1.00 81.19 181 GLN A CA 1
ATOM 1424 C C . GLN A 1 181 ? 22.427 11.674 3.057 1.00 81.19 181 GLN A C 1
ATOM 1426 O O . GLN A 1 181 ? 22.144 11.272 4.190 1.00 81.19 181 GLN A O 1
ATOM 1431 N N . ASP A 1 182 ? 23.196 12.737 2.837 1.00 67.81 182 ASP A N 1
ATOM 1432 C CA . ASP A 1 182 ? 23.751 13.539 3.921 1.00 67.81 182 ASP A CA 1
ATOM 1433 C C . ASP A 1 182 ? 22.632 14.129 4.789 1.00 67.81 182 ASP A C 1
ATOM 1435 O O . ASP A 1 182 ? 21.651 14.684 4.290 1.00 67.81 182 ASP A O 1
ATOM 1439 N N . GLY A 1 183 ? 22.770 13.988 6.110 1.00 70.44 183 GLY A N 1
ATOM 1440 C CA . GLY A 1 183 ? 21.785 14.477 7.077 1.00 70.44 183 GLY A CA 1
ATOM 1441 C C . GLY A 1 183 ? 20.558 13.578 7.275 1.00 70.44 183 GLY A C 1
ATOM 1442 O O . GLY A 1 183 ? 19.628 13.983 7.973 1.00 70.44 183 GLY A O 1
ATOM 1443 N N . TYR A 1 184 ? 20.533 12.361 6.718 1.00 72.12 184 TYR A N 1
ATOM 1444 C CA . TYR A 1 184 ? 19.454 11.412 6.998 1.00 72.12 184 TYR A CA 1
ATOM 1445 C C . TYR A 1 184 ? 19.464 10.964 8.465 1.00 72.12 184 TYR A C 1
ATOM 1447 O O . TYR A 1 184 ? 20.329 10.203 8.902 1.00 72.12 184 TYR A O 1
ATOM 1455 N N . MET A 1 185 ? 18.441 11.383 9.208 1.00 72.75 185 MET A N 1
ATOM 1456 C CA . MET A 1 185 ? 18.122 10.847 10.527 1.00 72.75 185 MET A CA 1
ATOM 1457 C C . MET A 1 185 ? 16.939 9.884 10.388 1.00 72.75 185 MET A C 1
ATOM 1459 O O . MET A 1 185 ? 15.858 10.315 9.977 1.00 72.75 185 MET A O 1
ATOM 1463 N N . PRO A 1 186 ? 17.109 8.582 10.687 1.00 70.88 186 PRO A N 1
ATOM 1464 C CA . PRO A 1 186 ? 16.003 7.638 10.626 1.00 70.88 186 PRO A CA 1
ATOM 1465 C C . PRO A 1 186 ? 14.890 8.059 11.591 1.00 70.88 186 PRO A C 1
ATOM 1467 O O . PRO A 1 186 ? 15.162 8.439 12.729 1.00 70.88 186 PRO A O 1
ATOM 1470 N N . GLU A 1 187 ? 13.639 7.965 11.131 1.00 76.81 187 GLU A N 1
ATOM 1471 C CA . GLU A 1 187 ? 12.464 8.191 11.977 1.00 76.81 187 GLU A CA 1
ATOM 1472 C C . GLU A 1 187 ? 12.517 7.233 13.174 1.00 76.81 187 GLU A C 1
ATOM 1474 O O . GLU A 1 187 ? 12.705 6.022 13.009 1.00 76.81 187 GLU A O 1
ATOM 1479 N N . ASP A 1 188 ? 12.357 7.782 14.377 1.00 84.06 188 ASP A N 1
ATOM 1480 C CA . ASP A 1 188 ? 12.284 7.003 15.608 1.00 84.06 188 ASP A CA 1
ATOM 1481 C C . ASP A 1 188 ? 11.164 5.945 15.484 1.00 84.06 188 ASP A C 1
ATOM 1483 O O . ASP A 1 188 ? 10.031 6.298 15.132 1.00 84.06 188 ASP A O 1
ATOM 1487 N N . PRO A 1 189 ? 11.430 4.644 15.737 1.00 83.56 189 PRO A N 1
ATOM 1488 C CA . PRO A 1 189 ? 10.432 3.586 15.583 1.00 83.56 189 PRO A CA 1
ATOM 1489 C C . PRO A 1 189 ? 9.120 3.852 16.325 1.00 83.56 189 PRO A C 1
ATOM 1491 O O . PRO A 1 189 ? 8.055 3.480 15.827 1.00 83.56 189 PRO A O 1
ATOM 1494 N N . LEU A 1 190 ? 9.191 4.513 17.484 1.00 86.75 190 LEU A N 1
ATOM 1495 C CA . LEU A 1 190 ? 8.020 4.938 18.246 1.00 86.75 190 LEU A CA 1
ATOM 1496 C C . LEU A 1 190 ? 7.213 5.986 17.470 1.00 86.75 190 LEU A C 1
ATOM 1498 O O . LEU A 1 190 ? 6.024 5.780 17.239 1.00 86.75 190 LEU A O 1
ATOM 1502 N N . GLN A 1 191 ? 7.854 7.066 17.010 1.00 86.12 191 GLN A N 1
ATOM 1503 C CA . GLN A 1 191 ? 7.201 8.099 16.193 1.00 86.12 191 GLN A CA 1
ATOM 1504 C C . GLN A 1 191 ? 6.559 7.508 14.939 1.00 86.12 191 GLN A C 1
ATOM 1506 O O . GLN A 1 191 ? 5.392 7.783 14.645 1.00 86.12 191 GLN A O 1
ATOM 1511 N N . ARG A 1 192 ? 7.285 6.621 14.254 1.00 85.56 192 ARG A N 1
ATOM 1512 C CA . ARG A 1 192 ? 6.783 5.912 13.081 1.00 85.56 192 ARG A CA 1
ATOM 1513 C C . ARG A 1 192 ? 5.536 5.094 13.409 1.00 85.56 192 ARG A C 1
ATOM 1515 O O . ARG A 1 192 ? 4.539 5.190 12.693 1.00 85.56 192 ARG A O 1
ATOM 1522 N N . ARG A 1 193 ? 5.569 4.290 14.479 1.00 89.25 193 ARG A N 1
ATOM 1523 C CA . ARG A 1 193 ? 4.427 3.471 14.910 1.00 89.25 193 ARG A CA 1
ATOM 1524 C C . ARG A 1 193 ? 3.213 4.346 15.227 1.00 89.25 193 ARG A C 1
ATOM 1526 O O . ARG A 1 193 ? 2.126 4.055 14.729 1.00 89.25 193 ARG A O 1
ATOM 1533 N N . THR A 1 194 ? 3.410 5.440 15.962 1.00 90.94 194 THR A N 1
ATOM 1534 C CA . THR A 1 194 ? 2.359 6.410 16.306 1.00 90.94 194 THR A CA 1
ATOM 1535 C C . THR A 1 194 ? 1.737 7.046 15.070 1.00 90.94 194 THR A C 1
ATOM 1537 O O . THR A 1 194 ? 0.510 7.134 14.960 1.00 90.94 194 THR A O 1
ATOM 1540 N N . ARG A 1 195 ? 2.570 7.472 14.115 1.00 89.62 195 ARG A N 1
ATOM 1541 C CA . ARG A 1 195 ? 2.123 8.067 12.854 1.00 89.62 195 ARG A CA 1
ATOM 1542 C C . ARG A 1 195 ? 1.333 7.065 12.019 1.00 89.62 195 ARG A C 1
ATOM 1544 O O . ARG A 1 195 ? 0.237 7.384 11.566 1.00 89.62 195 ARG A O 1
ATOM 1551 N N . GLU A 1 196 ? 1.854 5.851 11.846 1.00 89.25 196 GLU A N 1
ATOM 1552 C CA . GLU A 1 196 ? 1.193 4.801 11.067 1.00 89.25 196 GLU A CA 1
ATOM 1553 C C . GLU A 1 196 ? -0.150 4.381 11.689 1.00 89.25 196 GLU A C 1
ATOM 1555 O O . GLU A 1 196 ? -1.133 4.236 10.962 1.00 89.25 196 GLU A O 1
ATOM 1560 N N . LEU A 1 197 ? -0.228 4.200 13.013 1.00 92.69 197 LEU A N 1
ATOM 1561 C CA . LEU A 1 197 ? -1.485 3.866 13.694 1.00 92.69 197 LEU A CA 1
ATOM 1562 C C . LEU A 1 197 ? -2.533 4.961 13.508 1.00 92.69 197 LEU A C 1
ATOM 1564 O O . LEU A 1 197 ? -3.655 4.667 13.103 1.00 92.69 197 LEU A O 1
ATOM 1568 N N . ASN A 1 198 ? -2.168 6.222 13.752 1.00 93.56 198 ASN A N 1
ATOM 1569 C CA . ASN A 1 198 ? -3.093 7.340 13.588 1.00 93.56 198 ASN A CA 1
ATOM 1570 C C . ASN A 1 198 ? -3.557 7.499 12.140 1.00 93.56 198 ASN A C 1
ATOM 1572 O O . ASN A 1 198 ? -4.747 7.700 11.913 1.00 93.56 198 ASN A O 1
ATOM 1576 N N . TYR A 1 199 ? -2.651 7.337 11.174 1.00 90.62 199 TYR A N 1
ATOM 1577 C CA . TYR A 1 199 ? -3.000 7.340 9.758 1.00 90.62 199 TYR A CA 1
ATOM 1578 C C . TYR A 1 199 ? -4.077 6.293 9.440 1.00 90.62 199 TYR A C 1
ATOM 1580 O O . TYR A 1 199 ? -5.122 6.620 8.878 1.00 90.62 199 TYR A O 1
ATOM 1588 N N . TRP A 1 200 ? -3.860 5.037 9.847 1.00 92.81 200 TRP A N 1
ATOM 1589 C CA . TRP A 1 200 ? -4.811 3.964 9.562 1.00 92.81 200 TRP A CA 1
ATOM 1590 C C . TRP A 1 200 ? -6.132 4.117 10.312 1.00 92.81 200 TRP A C 1
ATOM 1592 O O . TRP A 1 200 ? -7.176 3.847 9.729 1.00 92.81 200 TRP A O 1
ATOM 1602 N N . LEU A 1 201 ? -6.110 4.574 11.562 1.00 95.25 201 LEU A N 1
ATOM 1603 C CA . LEU A 1 201 ? -7.318 4.830 12.346 1.00 95.25 201 LEU A CA 1
ATOM 1604 C C . LEU A 1 201 ? -8.197 5.911 11.703 1.00 95.25 201 LEU A C 1
ATOM 1606 O O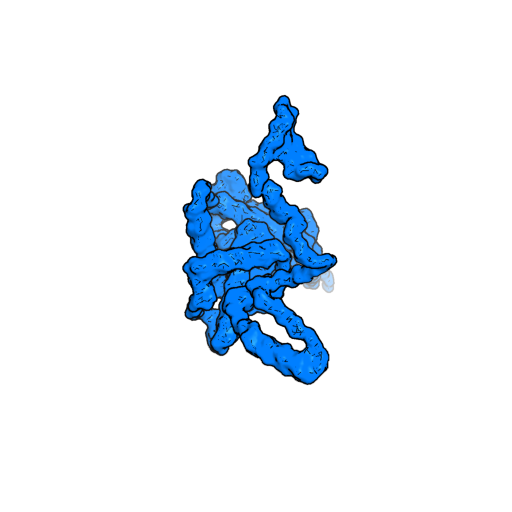 . LEU A 1 201 ? -9.389 5.692 11.490 1.00 95.25 201 LEU A O 1
ATOM 1610 N N . THR A 1 202 ? -7.603 7.049 11.339 1.00 94.31 202 THR A N 1
ATOM 1611 C CA . THR A 1 202 ? -8.293 8.141 10.640 1.00 94.31 202 THR A CA 1
ATOM 1612 C C . THR A 1 202 ? -8.867 7.659 9.312 1.00 94.31 202 THR A C 1
ATOM 1614 O O . THR A 1 202 ? -10.048 7.867 9.041 1.00 94.31 202 THR A O 1
ATOM 1617 N N . ARG A 1 203 ? -8.070 6.925 8.528 1.00 91.62 203 ARG A N 1
ATOM 1618 C CA . ARG A 1 203 ? -8.495 6.399 7.229 1.00 91.62 203 ARG A CA 1
ATOM 1619 C C . ARG A 1 203 ? -9.625 5.374 7.350 1.00 91.62 203 ARG A C 1
ATOM 1621 O O . ARG A 1 203 ? -10.559 5.393 6.558 1.00 91.62 203 ARG A O 1
ATOM 1628 N N . LEU A 1 204 ? -9.575 4.483 8.341 1.00 94.75 204 LEU A N 1
ATOM 1629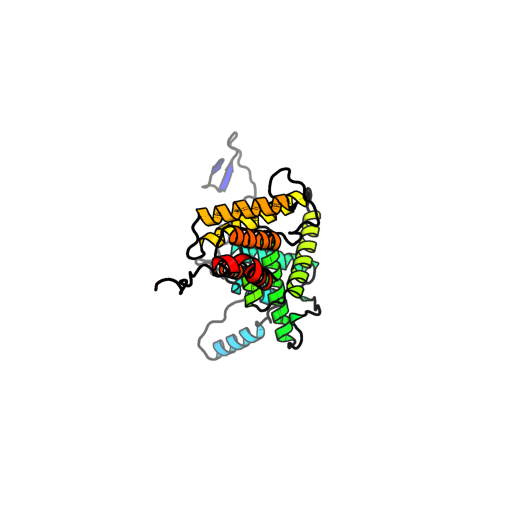 C CA . LEU A 1 204 ? -10.653 3.524 8.604 1.00 94.75 204 LEU A CA 1
ATOM 1630 C C . LEU A 1 204 ? -11.942 4.220 9.042 1.00 94.75 204 LEU A C 1
ATOM 1632 O O . LEU A 1 204 ? -13.016 3.807 8.613 1.00 94.75 204 LEU A O 1
ATOM 1636 N N . ARG A 1 205 ? -11.844 5.289 9.838 1.00 96.06 205 ARG A N 1
ATOM 1637 C CA . ARG A 1 205 ? -12.982 6.144 10.192 1.00 96.06 205 ARG A CA 1
ATOM 1638 C C . ARG A 1 205 ? -13.581 6.804 8.949 1.00 96.06 205 ARG A C 1
ATOM 1640 O O . ARG A 1 205 ? -14.796 6.772 8.805 1.00 96.06 205 ARG A O 1
ATOM 1647 N N . ASP A 1 206 ? -12.759 7.312 8.031 1.00 93.75 206 ASP A N 1
ATOM 1648 C CA . ASP A 1 206 ? -13.228 7.910 6.768 1.00 93.75 206 ASP A CA 1
ATOM 1649 C C . ASP A 1 206 ? -13.894 6.886 5.839 1.00 93.75 206 ASP A C 1
ATOM 1651 O O . ASP A 1 206 ? -14.863 7.200 5.160 1.00 93.75 206 ASP A O 1
ATOM 1655 N N . PHE A 1 207 ? -13.427 5.636 5.816 1.00 92.75 207 PHE A N 1
ATOM 1656 C CA . PHE A 1 207 ? -14.142 4.581 5.094 1.00 92.75 207 PHE A CA 1
ATOM 1657 C C . PHE A 1 207 ? -15.454 4.212 5.786 1.00 92.75 207 PHE A C 1
ATOM 1659 O O . PHE A 1 207 ? -16.470 4.008 5.126 1.00 92.75 207 PHE A O 1
ATOM 1666 N N . LEU A 1 208 ? -15.454 4.138 7.114 1.00 94.31 208 LEU A N 1
ATOM 1667 C CA . LEU A 1 208 ? -16.627 3.766 7.895 1.00 94.31 208 LEU A CA 1
ATOM 1668 C C . LEU A 1 208 ? -17.795 4.748 7.700 1.00 94.31 208 LEU A C 1
ATOM 1670 O O . LEU A 1 208 ? -18.937 4.305 7.663 1.00 94.31 208 LEU A O 1
ATOM 1674 N N . THR A 1 209 ? -17.535 6.042 7.489 1.00 94.50 209 THR A N 1
ATOM 1675 C CA . THR A 1 209 ? -18.587 7.038 7.192 1.00 94.50 209 THR A CA 1
ATOM 1676 C C . THR A 1 209 ? -19.272 6.830 5.843 1.00 94.50 209 THR A C 1
ATOM 1678 O O . THR A 1 209 ? -20.343 7.382 5.613 1.00 94.50 209 THR A O 1
ATOM 1681 N N . THR A 1 210 ? -18.683 6.034 4.947 1.00 93.06 210 THR A N 1
ATOM 1682 C CA . THR A 1 210 ? -19.301 5.668 3.662 1.00 93.06 210 THR A CA 1
ATOM 1683 C C . THR A 1 210 ? -20.158 4.402 3.757 1.00 93.06 210 THR A C 1
ATOM 1685 O O . THR A 1 210 ? -20.842 4.043 2.799 1.00 93.06 210 THR A O 1
ATOM 1688 N N . VAL A 1 211 ? -20.140 3.712 4.905 1.00 92.88 211 VAL A N 1
ATOM 1689 C CA . VAL A 1 211 ? -20.977 2.535 5.151 1.00 92.88 211 VAL A CA 1
ATOM 1690 C C . VAL A 1 211 ? -22.414 2.971 5.415 1.00 92.88 211 VAL A C 1
ATOM 1692 O O . VAL A 1 211 ? -22.684 3.839 6.242 1.00 92.88 211 VAL A O 1
ATOM 1695 N N . GLU A 1 212 ? -23.351 2.312 4.738 1.00 88.94 212 GLU A N 1
ATOM 1696 C CA . GLU A 1 212 ? -24.782 2.551 4.904 1.00 88.94 212 GLU A CA 1
ATOM 1697 C C . GLU A 1 212 ? -25.216 2.437 6.379 1.00 88.94 212 GLU A C 1
ATOM 1699 O O . GLU A 1 212 ? -24.887 1.475 7.086 1.00 88.94 212 GLU A O 1
ATOM 1704 N N . GLY A 1 213 ? -25.963 3.442 6.842 1.00 87.12 213 GLY A N 1
ATOM 1705 C CA . GLY A 1 213 ? -26.482 3.499 8.208 1.00 87.12 213 GLY A CA 1
ATOM 1706 C C . GLY A 1 213 ? -25.452 3.866 9.280 1.00 87.12 213 GLY A C 1
ATOM 1707 O O . GLY A 1 213 ? -25.752 3.687 10.457 1.00 87.12 213 GLY A O 1
ATOM 1708 N N . VAL A 1 214 ? -24.261 4.353 8.907 1.00 92.88 214 VAL A N 1
ATOM 1709 C CA . VAL A 1 214 ? -23.263 4.866 9.858 1.00 92.88 214 VAL A CA 1
ATOM 1710 C C . VAL A 1 214 ? -23.137 6.384 9.738 1.00 92.88 214 VAL A C 1
ATOM 1712 O O . VAL A 1 214 ? -22.762 6.907 8.692 1.00 92.88 214 VAL A O 1
ATOM 1715 N N . SER A 1 215 ? -23.429 7.105 10.822 1.00 93.81 215 SER A N 1
ATOM 1716 C CA . SER A 1 215 ? -23.245 8.557 10.887 1.00 93.81 215 SER A CA 1
ATOM 1717 C C . SER A 1 215 ? -21.782 8.940 11.140 1.00 93.81 215 SER A C 1
ATOM 1719 O O . SER A 1 215 ? -20.978 8.159 11.658 1.00 93.81 215 SER A O 1
ATOM 1721 N N . PHE A 1 216 ? -21.430 10.188 10.818 1.00 93.81 216 PHE A N 1
ATOM 1722 C CA . PHE A 1 216 ? -20.106 10.739 11.123 1.00 93.81 216 PHE A CA 1
ATOM 1723 C C . PHE A 1 216 ? -19.785 10.704 12.626 1.00 93.81 216 PHE A C 1
ATOM 1725 O O . PHE A 1 216 ? -18.659 10.397 13.019 1.00 93.81 216 PHE A O 1
ATOM 1732 N N . GLU A 1 217 ? -20.781 10.971 13.473 1.00 95.44 217 GLU A N 1
ATOM 1733 C CA . GLU A 1 217 ? -20.649 10.908 14.931 1.00 95.44 217 GLU A CA 1
ATOM 1734 C C . GLU A 1 217 ? -20.347 9.486 15.397 1.00 95.44 217 GLU A C 1
ATOM 1736 O O . GLU A 1 217 ? -19.379 9.276 16.124 1.00 95.44 217 GLU A O 1
ATOM 1741 N N . GLN A 1 218 ? -21.093 8.497 14.894 1.00 95.19 218 GLN A N 1
ATOM 1742 C CA . GLN A 1 218 ? -20.855 7.088 15.199 1.00 95.19 218 GLN A CA 1
ATOM 1743 C C . GLN A 1 218 ? -19.447 6.651 14.780 1.00 95.19 218 GLN A C 1
ATOM 1745 O O . GLN A 1 218 ? -18.748 5.995 15.554 1.00 95.19 218 GLN A O 1
ATOM 1750 N N . ALA A 1 219 ? -18.989 7.048 13.590 1.00 95.75 219 ALA A N 1
ATOM 1751 C CA . ALA A 1 219 ? -17.641 6.732 13.126 1.00 95.75 219 ALA A CA 1
ATOM 1752 C C . ALA A 1 219 ? -16.549 7.366 14.015 1.00 95.75 219 ALA A C 1
ATOM 1754 O O . ALA A 1 219 ? -15.526 6.730 14.282 1.00 95.75 219 ALA A O 1
ATOM 1755 N N . ASN A 1 220 ? -16.761 8.586 14.522 1.00 97.12 220 ASN A N 1
ATOM 1756 C CA . ASN A 1 220 ? -15.836 9.217 15.468 1.00 97.12 220 ASN A CA 1
ATOM 1757 C C . ASN A 1 220 ? -15.877 8.575 16.863 1.00 97.12 220 ASN A C 1
ATOM 1759 O O . ASN A 1 220 ? -14.825 8.451 17.491 1.00 97.12 220 ASN A O 1
ATOM 1763 N N . SER A 1 221 ? -17.041 8.121 17.338 1.00 96.94 221 SER A N 1
ATOM 1764 C CA . SER A 1 221 ? -17.139 7.341 18.579 1.00 96.94 221 SER A CA 1
ATOM 1765 C C . SER A 1 221 ? -16.345 6.038 18.473 1.00 96.94 221 SER A C 1
ATOM 1767 O O . SER A 1 221 ? -15.557 5.729 19.366 1.00 96.94 221 SER A O 1
ATOM 1769 N N . VAL A 1 222 ? -16.471 5.321 17.348 1.00 97.12 222 VAL A N 1
ATOM 1770 C CA . VAL A 1 222 ? -15.677 4.114 17.062 1.00 97.12 222 VAL A CA 1
ATOM 1771 C C . VAL A 1 222 ? -14.181 4.434 17.080 1.00 97.12 222 VAL A C 1
ATOM 1773 O O . VAL A 1 222 ? -13.418 3.739 17.748 1.00 97.12 222 VAL A O 1
ATOM 1776 N N . LEU A 1 223 ? -13.755 5.511 16.411 1.00 97.44 223 LEU A N 1
ATOM 1777 C CA . LEU A 1 223 ? -12.359 5.961 16.413 1.00 97.44 223 LEU A CA 1
ATOM 1778 C C . LEU A 1 223 ? -11.837 6.244 17.833 1.00 97.44 223 LEU A C 1
ATOM 1780 O O . LEU A 1 223 ? -10.710 5.868 18.161 1.00 97.44 223 LEU A O 1
ATOM 1784 N N . GLY A 1 224 ? -12.640 6.904 18.672 1.00 96.50 224 GLY A N 1
ATOM 1785 C CA . GLY A 1 224 ? -12.295 7.205 20.063 1.00 96.50 224 GLY A CA 1
ATOM 1786 C C . GLY A 1 224 ? -12.063 5.941 20.892 1.00 96.50 224 GLY A C 1
ATOM 1787 O O . GLY A 1 224 ? -11.002 5.791 21.500 1.00 96.50 224 GLY A O 1
ATOM 1788 N N . VAL A 1 225 ? -13.009 4.998 20.840 1.00 96.62 225 VAL A N 1
ATOM 1789 C CA . VAL A 1 225 ? -12.915 3.711 21.551 1.00 96.62 225 VAL A CA 1
ATOM 1790 C C . VAL A 1 225 ? -11.742 2.873 21.030 1.00 96.62 225 VAL A C 1
ATOM 1792 O O . VAL A 1 225 ? -10.987 2.307 21.819 1.00 96.62 225 VAL A O 1
ATOM 1795 N N . ALA A 1 226 ? -11.517 2.845 19.714 1.00 96.75 226 ALA A N 1
ATOM 1796 C CA . ALA A 1 226 ? -10.398 2.122 19.111 1.00 96.75 226 ALA A CA 1
ATOM 1797 C C . ALA A 1 226 ? -9.036 2.679 19.564 1.00 96.75 226 ALA A C 1
ATOM 1799 O O . ALA A 1 226 ? -8.126 1.908 19.878 1.00 96.75 226 ALA A O 1
ATOM 1800 N N . ARG A 1 227 ? -8.893 4.011 19.642 1.00 96.25 227 ARG A N 1
ATOM 1801 C CA . ARG A 1 227 ? -7.689 4.673 20.177 1.00 96.25 227 ARG A CA 1
ATOM 1802 C C . ARG A 1 227 ? -7.453 4.328 21.638 1.00 96.25 227 ARG A C 1
ATOM 1804 O O . ARG A 1 227 ? -6.326 4.006 22.005 1.00 96.25 227 ARG A O 1
ATOM 1811 N N . GLN A 1 228 ? -8.502 4.389 22.454 1.00 94.94 228 GLN A N 1
ATOM 1812 C CA . GLN A 1 228 ? -8.408 4.050 23.867 1.00 94.94 228 GLN A CA 1
ATOM 1813 C C . GLN A 1 228 ? -7.977 2.591 24.054 1.00 94.94 228 GLN A C 1
ATOM 1815 O O . GLN A 1 228 ? -7.015 2.332 24.770 1.00 94.94 228 GLN A O 1
ATOM 1820 N N . SER A 1 229 ? -8.603 1.659 23.329 1.00 93.50 229 SER A N 1
ATOM 1821 C CA . SER A 1 229 ? -8.257 0.238 23.392 1.00 93.50 229 SER A CA 1
ATOM 1822 C C . SER A 1 229 ? -6.804 -0.029 22.986 1.00 93.50 229 SER A C 1
ATOM 1824 O O . SER A 1 229 ? -6.097 -0.768 23.671 1.00 93.50 229 SER A O 1
ATOM 1826 N N . LEU A 1 230 ? -6.319 0.603 21.911 1.00 94.06 230 LEU A N 1
ATOM 1827 C CA . LEU A 1 230 ? -4.913 0.508 21.501 1.00 94.06 230 LEU A CA 1
ATOM 1828 C C . LEU A 1 230 ? -3.974 0.980 22.619 1.00 94.06 230 LEU A C 1
ATOM 1830 O O . LEU A 1 230 ? -3.045 0.258 22.983 1.00 94.06 230 LEU A O 1
ATOM 1834 N N . ARG A 1 231 ? -4.260 2.146 23.207 1.00 93.19 231 ARG A N 1
ATOM 1835 C CA . ARG A 1 231 ? -3.452 2.737 24.279 1.00 93.19 231 ARG A CA 1
ATOM 1836 C C . ARG A 1 231 ? -3.406 1.864 25.531 1.00 93.19 231 ARG A C 1
ATOM 1838 O O . ARG A 1 231 ? -2.329 1.611 26.062 1.00 93.19 231 ARG A O 1
ATOM 1845 N N . GLU A 1 232 ? -4.557 1.360 25.973 1.00 91.38 232 GLU A N 1
ATOM 1846 C CA . GLU A 1 232 ? -4.670 0.449 27.124 1.00 91.38 232 GLU A CA 1
ATOM 1847 C C . GLU A 1 232 ? -3.899 -0.860 26.907 1.00 91.38 232 GLU A C 1
ATOM 1849 O O . GLU A 1 232 ? -3.412 -1.464 27.859 1.00 91.38 232 GLU A O 1
ATOM 1854 N N . ASN A 1 233 ? -3.731 -1.273 25.649 1.00 90.94 233 ASN A N 1
ATOM 1855 C CA . ASN A 1 233 ? -2.966 -2.455 25.261 1.00 90.94 233 ASN A CA 1
ATOM 1856 C C . ASN A 1 233 ? -1.506 -2.142 24.887 1.00 90.94 233 ASN A C 1
ATOM 1858 O O . ASN A 1 233 ? -0.827 -3.003 24.323 1.00 90.94 233 ASN A O 1
ATOM 1862 N N . GLY A 1 234 ? -1.012 -0.943 25.217 1.00 88.44 234 GLY A N 1
ATOM 1863 C CA . GLY A 1 234 ? 0.401 -0.587 25.102 1.00 88.44 234 GLY A CA 1
ATOM 1864 C C . GLY A 1 234 ? 0.846 -0.076 23.731 1.00 88.44 234 GLY A C 1
ATOM 1865 O O . GLY A 1 234 ? 2.049 0.035 23.495 1.00 88.44 234 GLY A O 1
ATOM 1866 N N . GLU A 1 235 ? -0.082 0.229 22.824 1.00 92.56 235 GLU A N 1
ATOM 1867 C CA . GLU A 1 235 ? 0.236 0.844 21.533 1.00 92.56 235 GLU A CA 1
ATOM 1868 C C . GLU A 1 235 ? 0.364 2.371 21.657 1.00 92.56 235 GLU A C 1
ATOM 1870 O O . GLU A 1 235 ? -0.460 3.008 22.320 1.00 92.56 235 GLU A O 1
ATOM 1875 N N . PRO A 1 236 ? 1.356 2.990 20.995 1.00 91.19 236 PRO A N 1
ATOM 1876 C CA . PRO A 1 236 ? 1.581 4.421 21.088 1.00 91.19 236 PRO A CA 1
ATOM 1877 C C . PRO A 1 236 ? 0.654 5.147 20.106 1.00 91.19 236 PRO A C 1
ATOM 1879 O O . PRO A 1 236 ? 0.809 5.053 18.890 1.00 91.19 236 PRO A O 1
ATOM 1882 N N . VAL A 1 237 ? -0.350 5.857 20.621 1.00 90.44 237 VAL A N 1
ATOM 1883 C CA . VAL A 1 237 ? -1.329 6.584 19.787 1.00 90.44 237 VAL A CA 1
ATOM 1884 C C . VAL A 1 237 ? -1.358 8.081 20.081 1.00 90.44 237 VAL A C 1
ATOM 1886 O O . VAL A 1 237 ? -1.824 8.848 19.236 1.00 90.44 237 VAL A O 1
ATOM 1889 N N . GLN A 1 238 ? -0.827 8.511 21.225 1.00 86.38 238 GLN A N 1
ATOM 1890 C CA . GLN A 1 238 ? -0.686 9.907 21.630 1.00 86.38 238 GLN A CA 1
ATOM 1891 C C . GLN A 1 238 ? 0.782 10.291 21.845 1.00 86.38 238 GLN A C 1
ATOM 1893 O O . GLN A 1 238 ? 1.670 9.450 22.001 1.00 86.38 238 GLN A O 1
ATOM 1898 N N . TYR A 1 239 ? 1.039 11.599 21.852 1.00 78.62 239 TYR A N 1
ATOM 1899 C CA . TYR A 1 239 ? 2.358 12.129 22.172 1.00 78.62 239 TYR A CA 1
ATOM 1900 C C . TYR A 1 239 ? 2.751 11.760 23.609 1.00 78.62 239 TYR A C 1
ATOM 1902 O O . TYR A 1 239 ? 1.977 11.968 24.540 1.00 78.62 239 TYR A O 1
ATOM 1910 N N . GLY A 1 240 ? 3.960 11.222 23.781 1.00 77.56 240 GLY A N 1
ATOM 1911 C CA . GLY A 1 240 ? 4.482 10.792 25.082 1.00 77.56 240 GLY A CA 1
ATOM 1912 C C . GLY A 1 240 ? 4.075 9.379 25.516 1.00 77.56 240 GLY A C 1
ATOM 1913 O O . GLY A 1 240 ? 4.561 8.916 26.549 1.00 77.56 240 GLY A O 1
ATOM 1914 N N . ASP A 1 241 ? 3.242 8.670 24.745 1.00 84.31 241 ASP A N 1
ATOM 1915 C CA . ASP A 1 241 ? 2.963 7.257 25.014 1.00 84.31 241 ASP A CA 1
ATOM 1916 C C . ASP A 1 241 ? 4.236 6.409 24.833 1.00 84.31 241 ASP A C 1
ATOM 1918 O O . ASP A 1 241 ? 5.053 6.642 23.938 1.00 84.31 241 ASP A O 1
ATOM 1922 N N . LYS A 1 242 ? 4.391 5.383 25.677 1.00 81.94 242 LYS A N 1
ATOM 1923 C CA . LYS A 1 242 ? 5.446 4.371 25.536 1.00 81.94 242 LYS A CA 1
ATOM 1924 C C . LYS A 1 242 ? 4.902 3.177 24.766 1.00 81.94 242 LYS A C 1
ATOM 1926 O O . LYS A 1 242 ? 3.817 2.693 25.075 1.00 81.94 242 LYS A O 1
ATOM 1931 N N . TRP A 1 243 ? 5.678 2.663 23.815 1.00 85.31 243 TRP A N 1
ATOM 1932 C CA . TRP A 1 243 ? 5.314 1.439 23.108 1.00 85.31 243 TRP A CA 1
ATOM 1933 C C . TRP A 1 243 ? 5.709 0.205 23.919 1.00 85.31 243 TRP A C 1
ATOM 1935 O O . TRP A 1 243 ? 6.894 -0.080 24.100 1.00 85.31 243 TRP A O 1
ATOM 1945 N N . MET A 1 244 ? 4.711 -0.534 24.399 1.00 80.31 244 MET A N 1
ATOM 1946 C CA . MET A 1 244 ? 4.894 -1.794 25.114 1.00 80.31 244 MET A CA 1
ATOM 1947 C C . MET A 1 244 ? 4.672 -2.962 24.146 1.00 80.31 244 MET A C 1
ATOM 1949 O O . MET A 1 244 ? 3.547 -3.285 23.766 1.00 80.31 244 MET A O 1
ATOM 1953 N N . MET A 1 245 ? 5.764 -3.603 23.731 1.00 69.94 245 MET A N 1
ATOM 1954 C CA . MET A 1 245 ? 5.722 -4.757 22.827 1.00 69.94 245 MET A CA 1
ATOM 1955 C C . MET A 1 245 ? 5.084 -5.976 23.510 1.00 69.94 245 MET A C 1
ATOM 1957 O O . MET A 1 245 ? 5.346 -6.248 24.678 1.00 69.94 245 MET A O 1
ATOM 1961 N N . GLY A 1 246 ? 4.293 -6.752 22.760 1.00 63.22 246 GLY A N 1
ATOM 1962 C CA . GLY A 1 246 ? 3.670 -7.991 23.255 1.00 63.22 246 GLY A CA 1
ATOM 1963 C C . GLY A 1 246 ? 2.228 -7.851 23.753 1.00 63.22 246 GLY A C 1
ATOM 1964 O O . GLY A 1 246 ? 1.654 -8.839 24.204 1.00 63.22 246 GLY A O 1
ATOM 1965 N N . GLY A 1 247 ? 1.630 -6.663 23.636 1.00 72.69 247 GLY A N 1
ATOM 1966 C CA . GLY A 1 247 ? 0.203 -6.452 23.879 1.00 72.69 247 GLY A CA 1
ATOM 1967 C C . GLY A 1 247 ? -0.704 -7.123 22.839 1.00 72.69 247 GLY A C 1
ATOM 1968 O O . GLY A 1 247 ? -0.251 -7.711 21.852 1.00 72.69 247 GLY A O 1
ATOM 1969 N N . LYS A 1 248 ? -2.019 -6.998 23.043 1.00 80.88 248 LYS A N 1
ATOM 1970 C CA . LYS A 1 248 ? -3.061 -7.602 22.194 1.00 80.88 248 LYS A CA 1
ATOM 1971 C C . LYS A 1 248 ? -2.902 -7.283 20.703 1.00 80.88 248 LYS A C 1
ATOM 1973 O O . LYS A 1 248 ? -3.123 -8.153 19.866 1.00 80.88 248 LYS A O 1
ATOM 1978 N N . PHE A 1 249 ? -2.490 -6.057 20.383 1.00 82.88 249 PHE A N 1
ATOM 1979 C CA . PHE A 1 249 ? -2.399 -5.542 19.016 1.00 82.88 249 PHE A CA 1
ATOM 1980 C C . PHE A 1 249 ? -0.992 -5.629 18.409 1.00 82.88 249 PHE A C 1
ATOM 1982 O O . PHE A 1 249 ? -0.665 -4.862 17.503 1.00 82.88 249 PHE A O 1
ATOM 1989 N N . ASN A 1 250 ? -0.175 -6.595 18.852 1.00 80.38 250 ASN A N 1
ATOM 1990 C CA . ASN A 1 250 ? 1.184 -6.832 18.352 1.00 80.38 250 ASN A CA 1
ATOM 1991 C C . ASN A 1 250 ? 1.205 -7.363 16.897 1.00 80.38 250 ASN A C 1
ATOM 1993 O O . ASN A 1 250 ? 1.544 -8.513 16.609 1.00 80.38 250 ASN A O 1
ATOM 1997 N N . ALA A 1 251 ? 0.801 -6.505 15.968 1.00 83.06 251 ALA A N 1
ATOM 1998 C CA . ALA A 1 251 ? 0.710 -6.724 14.536 1.00 83.06 251 ALA A CA 1
ATOM 1999 C C . ALA A 1 251 ? 1.086 -5.437 13.780 1.00 83.06 251 ALA A C 1
ATOM 2001 O O . ALA A 1 251 ? 1.240 -4.356 14.353 1.00 83.06 251 ALA A O 1
ATOM 2002 N N . VAL A 1 252 ? 1.214 -5.530 12.453 1.00 85.50 252 VAL A N 1
ATOM 2003 C CA . VAL A 1 252 ? 1.455 -4.365 11.579 1.00 85.50 252 VAL A CA 1
ATOM 2004 C C . VAL A 1 252 ? 0.372 -3.300 11.798 1.00 85.50 252 VAL A C 1
ATOM 2006 O O . VAL A 1 252 ? -0.792 -3.649 11.974 1.00 85.50 252 VAL A O 1
ATOM 2009 N N . SER A 1 253 ? 0.740 -2.016 11.746 1.00 89.31 253 SER A N 1
ATOM 2010 C CA . SER A 1 253 ? -0.086 -0.867 12.172 1.00 89.31 253 SER A CA 1
ATOM 2011 C C . SER A 1 253 ? -1.479 -0.868 11.541 1.00 89.31 253 SER A C 1
ATOM 2013 O O . SER A 1 253 ? -2.477 -0.690 12.229 1.00 89.31 253 SER A O 1
ATOM 2015 N N . LYS A 1 254 ? -1.561 -1.201 10.247 1.00 89.12 254 LYS A N 1
ATOM 2016 C CA . LYS A 1 254 ? -2.830 -1.366 9.523 1.00 89.12 254 LYS A CA 1
ATOM 2017 C C . LYS A 1 254 ? -3.743 -2.427 10.143 1.00 89.12 254 LYS A C 1
ATOM 2019 O O . LYS A 1 254 ? -4.945 -2.224 10.251 1.00 89.12 254 LYS A O 1
ATOM 2024 N N . ARG A 1 255 ? -3.178 -3.580 10.509 1.00 89.00 255 ARG A N 1
ATOM 2025 C CA . ARG A 1 255 ? -3.924 -4.693 11.104 1.00 89.00 255 ARG A CA 1
ATOM 2026 C C . ARG A 1 255 ? -4.321 -4.380 12.540 1.00 89.00 255 ARG A C 1
ATOM 2028 O O . ARG A 1 255 ? -5.475 -4.590 12.870 1.00 89.00 255 ARG A O 1
ATOM 2035 N N . ALA A 1 256 ? -3.405 -3.832 13.336 1.00 91.81 256 ALA A N 1
ATOM 2036 C CA . ALA A 1 256 ? -3.689 -3.382 14.696 1.00 91.81 256 ALA A CA 1
ATOM 2037 C C . ALA A 1 256 ? -4.852 -2.373 14.728 1.00 91.81 256 ALA A C 1
ATOM 2039 O O . ALA A 1 256 ? -5.817 -2.573 15.458 1.00 91.81 256 ALA A O 1
ATOM 2040 N N . ALA A 1 257 ? -4.807 -1.351 13.864 1.00 94.88 257 ALA A N 1
ATOM 2041 C CA . ALA A 1 257 ? -5.878 -0.365 13.724 1.00 94.88 257 ALA A CA 1
ATOM 2042 C C . ALA A 1 257 ? -7.201 -0.988 13.247 1.00 94.88 257 ALA A C 1
ATOM 2044 O O . ALA A 1 257 ? -8.268 -0.599 13.705 1.00 94.88 257 ALA A O 1
ATOM 2045 N N . MET A 1 258 ? -7.151 -1.964 12.336 1.00 94.12 258 MET A N 1
ATOM 2046 C CA . MET A 1 258 ? -8.356 -2.649 11.870 1.00 94.12 258 MET A CA 1
ATOM 2047 C C . MET A 1 258 ? -8.977 -3.531 12.957 1.00 94.12 258 MET A C 1
ATOM 2049 O O . MET A 1 258 ? -10.186 -3.499 13.148 1.00 94.12 258 MET A O 1
ATOM 2053 N N . GLU A 1 259 ? -8.171 -4.312 13.677 1.00 93.44 259 GLU A N 1
ATOM 2054 C CA . GLU A 1 259 ? -8.646 -5.147 14.782 1.00 93.44 259 GLU A CA 1
ATOM 2055 C C . GLU A 1 259 ? -9.286 -4.279 15.877 1.00 93.44 259 GLU A C 1
ATOM 2057 O O . GLU A 1 259 ? -10.407 -4.574 16.289 1.00 93.44 259 GLU A O 1
ATOM 2062 N N . SER A 1 260 ? -8.650 -3.167 16.269 1.00 95.31 260 SER A N 1
ATOM 2063 C CA . SER A 1 260 ? -9.207 -2.260 17.280 1.00 95.31 260 SER A CA 1
ATOM 2064 C C . SER A 1 260 ? -10.474 -1.538 16.813 1.00 95.31 260 SER A C 1
ATOM 2066 O O . SER A 1 260 ? -11.415 -1.407 17.592 1.00 95.31 260 SER A O 1
ATOM 2068 N N . MET A 1 261 ? -10.555 -1.127 15.541 1.00 95.81 261 MET A N 1
ATOM 2069 C CA . MET A 1 261 ? -11.771 -0.537 14.966 1.00 95.81 261 MET A CA 1
ATOM 2070 C C . MET A 1 261 ? -12.932 -1.535 14.951 1.00 95.81 261 MET A C 1
ATOM 2072 O O . MET A 1 261 ? -14.030 -1.191 15.372 1.00 95.81 261 MET A O 1
ATOM 2076 N N . ILE A 1 262 ? -12.709 -2.777 14.512 1.00 94.25 262 ILE A N 1
ATOM 2077 C CA . ILE A 1 262 ? -13.765 -3.802 14.472 1.00 94.25 262 ILE A CA 1
ATOM 2078 C C . ILE A 1 262 ? -14.255 -4.154 15.883 1.00 94.25 262 ILE A C 1
ATOM 2080 O O . ILE A 1 262 ? -15.454 -4.352 16.082 1.00 94.25 262 ILE A O 1
ATOM 2084 N N . GLU A 1 263 ? -13.362 -4.206 16.872 1.00 92.75 263 GLU A N 1
ATOM 2085 C CA . GLU A 1 263 ? -13.754 -4.399 18.272 1.00 92.75 263 GLU A CA 1
ATOM 2086 C C . GLU A 1 263 ? -14.532 -3.206 18.833 1.00 92.75 263 GLU A C 1
ATOM 2088 O O . GLU A 1 263 ? -15.554 -3.404 19.488 1.00 92.75 263 GLU A O 1
ATOM 2093 N N . ALA A 1 264 ? -14.112 -1.977 18.520 1.00 95.06 264 ALA A N 1
ATOM 2094 C CA . ALA A 1 264 ? -14.830 -0.765 18.901 1.00 95.06 264 ALA A CA 1
ATOM 2095 C C . ALA A 1 264 ? -16.241 -0.722 18.289 1.00 95.06 264 ALA A C 1
ATOM 2097 O O . ALA A 1 264 ? -17.209 -0.443 18.996 1.00 95.06 264 ALA A O 1
ATOM 2098 N N . MET A 1 265 ? -16.381 -1.083 17.008 1.00 94.25 265 MET A N 1
ATOM 2099 C CA . MET A 1 265 ? -17.682 -1.225 16.342 1.00 94.25 265 MET A CA 1
ATOM 2100 C C . MET A 1 265 ? -18.580 -2.219 17.084 1.00 94.25 265 MET A C 1
ATOM 2102 O O . MET A 1 265 ? -19.749 -1.928 17.325 1.00 94.25 265 MET A O 1
ATOM 2106 N N . ALA A 1 266 ? -18.031 -3.370 17.480 1.00 90.81 266 ALA A N 1
ATOM 2107 C CA . ALA A 1 266 ? -18.771 -4.386 18.219 1.00 90.81 266 ALA A CA 1
ATOM 2108 C C . ALA A 1 266 ? -19.207 -3.887 19.606 1.00 90.81 266 ALA A C 1
ATOM 2110 O O . ALA A 1 266 ? -20.355 -4.076 19.996 1.00 90.81 266 ALA A O 1
ATOM 2111 N N . SER A 1 267 ? -18.322 -3.185 20.323 1.00 90.56 267 SER A N 1
ATOM 2112 C CA . SER A 1 267 ? -18.626 -2.619 21.646 1.00 90.56 267 SER A CA 1
ATOM 2113 C C . SER A 1 267 ? -19.694 -1.521 21.612 1.00 90.56 267 SER A C 1
ATOM 2115 O O . SER A 1 267 ? -20.411 -1.329 22.589 1.00 90.56 267 SER A O 1
ATOM 2117 N N . LEU A 1 268 ? -19.824 -0.827 20.477 1.00 91.94 268 LEU A N 1
ATOM 2118 C CA . LEU A 1 268 ? -20.826 0.214 20.247 1.00 91.94 268 LEU A CA 1
ATOM 2119 C C . LEU A 1 268 ? -22.111 -0.332 19.601 1.00 91.94 268 LEU A C 1
ATOM 2121 O O . LEU A 1 268 ? -22.954 0.447 19.163 1.00 91.94 268 LEU A O 1
ATOM 2125 N N . GLY A 1 269 ? -22.267 -1.658 19.522 1.00 87.81 269 GLY A N 1
ATOM 2126 C CA . GLY A 1 269 ? -23.487 -2.298 19.027 1.00 87.81 269 GLY A CA 1
ATOM 2127 C C . GLY A 1 269 ? -23.711 -2.176 17.517 1.00 87.81 269 GLY A C 1
ATOM 2128 O O . GLY A 1 269 ? -24.840 -2.328 17.056 1.00 87.81 269 GLY A O 1
ATOM 2129 N N . MET A 1 270 ? -22.669 -1.897 16.725 1.00 90.00 270 MET A N 1
ATOM 2130 C CA . MET A 1 270 ? -22.790 -1.921 15.262 1.00 90.00 270 MET A CA 1
ATOM 2131 C C . MET A 1 270 ? -23.034 -3.345 14.755 1.00 90.00 270 MET A C 1
ATOM 2133 O O . MET A 1 270 ? -22.748 -4.321 15.438 1.00 90.00 270 MET A O 1
ATOM 2137 N N . SER A 1 271 ? -23.538 -3.493 13.531 1.00 88.62 271 SER A N 1
ATOM 2138 C CA . SER A 1 271 ? -23.822 -4.818 12.968 1.00 88.62 271 SER A CA 1
ATOM 2139 C C . SER A 1 271 ? -22.572 -5.502 12.397 1.00 88.62 271 SER A C 1
ATOM 2141 O O . SER A 1 271 ? -21.664 -4.865 11.849 1.00 88.62 271 SER A O 1
ATOM 2143 N N . SER A 1 272 ? -22.573 -6.841 12.388 1.00 86.62 272 SER A N 1
ATOM 2144 C CA . SER A 1 272 ? -21.532 -7.623 11.699 1.00 86.62 272 SER A CA 1
ATOM 2145 C C . SER A 1 272 ? -21.477 -7.315 10.191 1.00 86.62 272 SER A C 1
ATOM 2147 O O . SER A 1 272 ? -20.411 -7.391 9.576 1.00 86.62 272 SER A O 1
ATOM 2149 N N . LYS A 1 273 ? -22.607 -6.924 9.580 1.00 89.19 273 LYS A N 1
ATOM 2150 C CA . LYS A 1 273 ? -22.669 -6.509 8.170 1.00 89.19 273 LYS A CA 1
ATOM 2151 C C . LYS A 1 273 ? -21.821 -5.257 7.923 1.00 89.19 273 LYS A C 1
ATOM 2153 O O . LYS A 1 273 ? -21.006 -5.264 7.003 1.00 89.19 273 LYS A O 1
ATOM 2158 N N . GLN A 1 274 ? -21.947 -4.233 8.767 1.00 90.88 274 GLN A N 1
ATOM 2159 C CA . GLN A 1 274 ? -21.158 -2.998 8.663 1.00 90.88 274 GLN A CA 1
ATOM 2160 C C . GLN A 1 274 ? -19.656 -3.269 8.852 1.00 90.88 274 GLN A C 1
ATOM 2162 O O . GLN A 1 274 ? -18.835 -2.801 8.063 1.00 90.88 274 GLN A O 1
ATOM 2167 N N . ALA A 1 275 ? -19.293 -4.111 9.826 1.00 89.88 275 ALA A N 1
ATOM 2168 C CA . ALA A 1 275 ? -17.911 -4.552 10.045 1.00 89.88 275 ALA A CA 1
ATOM 2169 C C . ALA A 1 275 ? -17.319 -5.277 8.817 1.00 89.88 275 ALA A C 1
ATOM 2171 O O . ALA A 1 275 ? -16.177 -5.030 8.420 1.00 89.88 275 ALA A O 1
ATOM 2172 N N . LYS A 1 276 ? -18.108 -6.145 8.169 1.00 90.06 276 LYS A N 1
ATOM 2173 C CA . LYS A 1 276 ? -17.710 -6.827 6.926 1.00 90.06 276 LYS A CA 1
ATOM 2174 C C . LYS A 1 276 ? -17.523 -5.850 5.767 1.00 90.06 276 LYS A C 1
ATOM 2176 O O . LYS A 1 276 ? -16.552 -6.001 5.029 1.00 90.06 276 LYS A O 1
ATOM 2181 N N . MET A 1 277 ? -18.400 -4.855 5.621 1.00 90.62 277 MET A N 1
ATOM 2182 C CA . MET A 1 277 ? -18.275 -3.827 4.579 1.00 90.62 277 MET A CA 1
ATOM 2183 C C . MET A 1 277 ? -16.977 -3.028 4.738 1.00 90.62 277 MET A C 1
ATOM 2185 O O . MET A 1 277 ? -16.226 -2.891 3.773 1.00 90.62 277 MET A O 1
ATOM 2189 N N . LEU A 1 278 ? -16.642 -2.602 5.961 1.00 90.75 278 LEU A N 1
ATOM 2190 C CA . LEU A 1 278 ? -15.356 -1.953 6.240 1.00 90.75 278 LEU A CA 1
ATOM 2191 C C . LEU A 1 278 ? -14.167 -2.865 5.880 1.00 90.75 278 LEU A C 1
ATOM 2193 O O . LEU A 1 278 ? -13.223 -2.432 5.216 1.00 90.75 278 LEU A O 1
ATOM 2197 N N . GLY A 1 279 ? -14.249 -4.151 6.241 1.00 87.69 279 GLY A N 1
ATOM 2198 C CA . GLY A 1 279 ? -13.277 -5.190 5.875 1.00 87.69 279 GLY A CA 1
ATOM 2199 C C . GLY A 1 279 ? -13.047 -5.366 4.375 1.00 87.69 279 GLY A C 1
ATOM 2200 O O . GLY A 1 279 ? -11.921 -5.627 3.950 1.00 87.69 279 GLY A O 1
ATOM 2201 N N . GLN A 1 280 ? -14.098 -5.216 3.573 1.00 87.69 280 GLN A N 1
ATOM 2202 C CA . GLN A 1 280 ? -14.026 -5.314 2.115 1.00 87.69 280 GLN A CA 1
ATOM 2203 C C . GLN A 1 280 ? -13.410 -4.061 1.486 1.00 87.69 280 GLN A C 1
ATOM 2205 O O . GLN A 1 280 ? -12.616 -4.179 0.553 1.00 87.69 280 GLN A O 1
ATOM 2210 N N . MET A 1 281 ? -13.728 -2.873 2.012 1.00 86.56 281 MET A N 1
ATOM 2211 C CA . MET A 1 281 ? -13.166 -1.606 1.525 1.00 86.56 281 MET A CA 1
ATOM 2212 C C . MET A 1 281 ? -11.668 -1.486 1.805 1.00 86.56 281 MET A C 1
ATOM 2214 O O . MET A 1 281 ? -10.920 -0.970 0.969 1.00 86.56 281 MET A O 1
ATOM 2218 N N . VAL A 1 282 ? -11.217 -2.006 2.952 1.00 84.75 282 VAL A N 1
ATOM 2219 C CA . VAL A 1 282 ? -9.806 -2.005 3.353 1.00 84.75 282 VAL A CA 1
ATOM 2220 C C . VAL A 1 282 ? -9.319 -3.439 3.575 1.00 84.75 282 VAL A C 1
ATOM 2222 O O . VAL A 1 282 ? -9.252 -3.907 4.714 1.00 84.75 282 VAL A O 1
ATOM 2225 N N . PRO A 1 283 ? -8.900 -4.146 2.506 1.00 79.75 283 PRO A N 1
ATOM 2226 C CA . PRO A 1 283 ? -8.419 -5.513 2.629 1.00 79.75 283 PRO A CA 1
ATOM 2227 C C . PRO A 1 283 ? -7.170 -5.577 3.511 1.00 79.75 283 PRO A C 1
ATOM 2229 O O . PRO A 1 283 ? -6.155 -4.904 3.262 1.00 79.75 283 PRO A O 1
ATOM 2232 N N . VAL A 1 284 ? -7.242 -6.409 4.548 1.00 82.94 284 VAL A N 1
ATOM 2233 C CA . VAL A 1 284 ? -6.123 -6.747 5.430 1.00 82.94 284 VAL A CA 1
ATOM 2234 C C . VAL A 1 284 ? -6.076 -8.273 5.592 1.00 82.94 284 VAL A C 1
ATOM 2236 O O . VAL A 1 284 ? -7.090 -8.888 5.930 1.00 82.94 284 VAL A O 1
ATOM 2239 N N . PRO A 1 285 ? -4.917 -8.912 5.358 1.00 75.62 285 PRO A N 1
ATOM 2240 C CA . PRO A 1 285 ? -4.761 -10.358 5.490 1.00 75.62 285 PRO A CA 1
ATOM 2241 C C . PRO A 1 285 ? -5.210 -10.881 6.859 1.00 75.62 285 PRO A C 1
ATOM 2243 O O . PRO A 1 285 ? -4.823 -10.345 7.897 1.00 75.62 285 PRO A O 1
ATOM 2246 N N . GLY A 1 286 ? -6.008 -11.950 6.857 1.00 77.06 286 GLY A N 1
ATOM 2247 C CA . GLY A 1 286 ? -6.527 -12.586 8.074 1.00 77.06 286 GLY A CA 1
ATOM 2248 C C . GLY A 1 286 ? -7.728 -11.883 8.718 1.00 77.06 286 GLY A C 1
ATOM 2249 O O . GLY A 1 286 ? -8.336 -12.461 9.618 1.00 77.06 286 GLY A O 1
ATOM 2250 N N . MET A 1 287 ? -8.125 -10.694 8.244 1.00 85.06 287 MET A N 1
ATOM 2251 C CA . MET A 1 287 ? -9.245 -9.960 8.843 1.00 85.06 287 MET A CA 1
ATOM 2252 C C . MET A 1 287 ? -10.610 -10.574 8.566 1.00 85.06 287 MET A C 1
ATOM 2254 O O . MET A 1 287 ? -11.495 -10.434 9.399 1.00 85.06 287 MET A O 1
ATOM 2258 N N . SER A 1 288 ? -10.796 -11.294 7.459 1.00 81.12 288 SER A N 1
ATOM 2259 C CA . SER A 1 288 ? -12.050 -12.015 7.202 1.00 81.12 288 SER A CA 1
ATOM 2260 C C . SER A 1 288 ? -12.359 -13.012 8.324 1.00 81.12 288 SER A C 1
ATOM 2262 O O . SER A 1 288 ? -13.448 -12.994 8.892 1.00 81.12 288 SER A O 1
ATOM 2264 N N . VAL A 1 289 ? -11.357 -13.809 8.708 1.00 82.25 289 VAL A N 1
ATOM 2265 C CA . VAL A 1 289 ? -11.444 -14.779 9.810 1.00 82.25 289 VAL A CA 1
ATOM 2266 C C . VAL A 1 289 ? -11.603 -14.073 11.157 1.00 82.25 289 VAL A C 1
ATOM 2268 O O . VAL A 1 289 ? -12.333 -14.556 12.021 1.00 82.25 289 VAL A O 1
ATOM 2271 N N . PHE A 1 290 ? -10.926 -12.938 11.359 1.00 84.19 290 PHE A N 1
ATOM 2272 C CA . PHE A 1 290 ? -11.063 -12.146 12.582 1.00 84.19 290 PHE A CA 1
ATOM 2273 C C . PHE A 1 290 ? -12.485 -11.592 12.744 1.00 84.19 290 PHE A C 1
ATOM 2275 O O . PHE A 1 290 ? -13.111 -11.836 13.771 1.00 84.19 290 PHE A O 1
ATOM 2282 N N . ILE A 1 291 ? -13.025 -10.935 11.712 1.00 84.50 291 ILE A N 1
ATOM 2283 C CA . ILE A 1 291 ? -14.382 -10.367 11.703 1.00 84.50 291 ILE A CA 1
ATOM 2284 C C . ILE A 1 291 ? -15.422 -11.464 11.942 1.00 84.50 291 ILE A C 1
ATOM 2286 O O . ILE A 1 291 ? -16.355 -11.267 12.716 1.00 84.50 291 ILE A O 1
ATOM 2290 N N . GLU A 1 292 ? -15.256 -12.642 11.338 1.00 80.56 292 GLU A N 1
ATOM 2291 C CA . GLU A 1 292 ? -16.160 -13.774 11.566 1.00 80.56 292 GLU A CA 1
ATOM 2292 C C . GLU A 1 292 ? -16.104 -14.280 13.018 1.00 80.56 292 GLU A C 1
ATOM 2294 O O . GLU A 1 292 ? -17.131 -14.606 13.615 1.00 80.56 292 GLU A O 1
ATOM 2299 N N . ARG A 1 293 ? -14.908 -14.308 13.619 1.00 78.12 293 ARG A N 1
ATOM 2300 C CA . ARG A 1 293 ? -14.709 -14.723 15.013 1.00 78.12 293 ARG A CA 1
ATOM 2301 C C . ARG A 1 293 ? -15.280 -13.708 16.004 1.00 78.12 293 ARG A C 1
ATOM 2303 O O . ARG A 1 293 ? -15.897 -14.123 16.980 1.00 78.12 293 ARG A O 1
ATOM 2310 N N . CYS A 1 294 ? -15.115 -12.410 15.745 1.00 71.31 294 CYS A N 1
ATOM 2311 C CA . CYS A 1 294 ? -15.788 -11.349 16.498 1.00 71.31 294 CYS A CA 1
ATOM 2312 C C . CYS A 1 294 ? -17.308 -11.455 16.334 1.00 71.31 294 CYS A C 1
ATOM 2314 O O . CYS A 1 294 ? -18.028 -11.355 17.323 1.00 71.31 294 CYS A O 1
ATOM 2316 N N . GLY A 1 295 ? -17.786 -11.772 15.122 1.00 61.62 295 GLY A N 1
ATOM 2317 C CA . GLY A 1 295 ? -19.179 -12.122 14.813 1.00 61.62 295 GLY A CA 1
ATOM 2318 C C . GLY A 1 295 ? -19.776 -13.116 15.807 1.00 61.62 295 GLY A C 1
ATOM 2319 O O . GLY A 1 295 ? -20.802 -12.847 16.419 1.00 61.62 295 GLY A O 1
ATOM 2320 N N . LYS A 1 296 ? -19.076 -14.236 16.013 1.00 61.22 296 LYS A N 1
ATOM 2321 C CA . LYS A 1 296 ? -19.499 -15.342 16.891 1.00 61.22 296 LYS A CA 1
ATOM 2322 C C . LYS A 1 296 ? -19.369 -15.058 18.394 1.00 61.22 296 LYS A C 1
ATOM 2324 O O . LYS A 1 296 ? -19.900 -15.832 19.177 1.00 61.22 296 LYS A O 1
ATOM 2329 N N . ARG A 1 297 ? -18.606 -14.035 18.798 1.00 60.12 297 ARG A N 1
ATOM 2330 C CA . ARG A 1 297 ? -18.307 -13.736 20.214 1.00 60.12 297 ARG A CA 1
ATOM 2331 C C . ARG A 1 297 ? -18.984 -12.479 20.749 1.00 60.12 297 ARG A C 1
ATOM 2333 O O . ARG A 1 297 ? -19.155 -12.386 21.953 1.00 60.12 297 ARG A O 1
ATOM 2340 N N . VAL A 1 298 ? -19.254 -11.501 19.886 1.00 56.16 298 VAL A N 1
ATOM 2341 C CA . VAL A 1 298 ? -19.624 -10.136 20.299 1.00 56.16 298 VAL A CA 1
ATOM 2342 C C . VAL A 1 298 ? -20.876 -9.637 19.577 1.00 56.16 298 VAL A C 1
ATOM 2344 O O . VAL A 1 298 ? -21.683 -8.941 20.175 1.00 56.16 298 VAL A O 1
ATOM 2347 N N . PHE A 1 299 ? -21.089 -10.018 18.311 1.00 56.22 299 PHE A N 1
ATOM 2348 C CA . PHE A 1 299 ? -22.271 -9.580 17.551 1.00 56.22 299 PHE A CA 1
ATOM 2349 C C . PHE A 1 299 ? -23.488 -10.515 17.709 1.00 56.22 299 PHE A C 1
ATOM 2351 O O . PHE A 1 299 ? -24.592 -10.142 17.325 1.00 56.22 299 PHE A O 1
ATOM 2358 N N . SER A 1 300 ? -23.320 -11.706 18.298 1.00 50.09 300 SER A N 1
ATOM 2359 C CA . SER A 1 300 ? -24.409 -12.668 18.545 1.00 50.09 300 SER A CA 1
ATOM 2360 C C . SER A 1 300 ? -25.453 -12.185 19.555 1.00 50.09 300 SER A C 1
ATOM 2362 O O . SER A 1 300 ? -26.591 -12.645 19.505 1.00 50.09 300 SER A O 1
ATOM 2364 N N . ASP A 1 301 ? -25.091 -11.247 20.431 1.00 46.06 301 ASP A N 1
ATOM 2365 C CA . ASP A 1 301 ? -25.994 -10.718 21.461 1.00 46.06 301 ASP A CA 1
ATOM 2366 C C . ASP A 1 301 ? -26.867 -9.561 20.940 1.00 46.06 301 ASP A C 1
ATOM 2368 O O . ASP A 1 301 ? -27.921 -9.277 21.505 1.00 46.06 301 ASP A O 1
ATOM 2372 N N . VAL A 1 302 ? -26.479 -8.924 19.827 1.00 48.00 302 VAL A N 1
ATOM 2373 C CA . VAL A 1 302 ? -27.207 -7.786 19.233 1.00 48.00 302 VAL A CA 1
ATOM 2374 C C . VAL A 1 302 ? -28.313 -8.266 18.283 1.00 48.00 302 VAL A C 1
ATOM 2376 O O . VAL A 1 302 ? -29.434 -7.759 18.329 1.00 48.00 302 VAL A O 1
ATOM 2379 N N . ASP A 1 303 ? -28.045 -9.313 17.495 1.00 42.78 303 ASP A N 1
ATOM 2380 C CA . ASP A 1 303 ? -29.005 -9.883 16.533 1.00 42.78 303 ASP A CA 1
ATOM 2381 C C . ASP A 1 303 ? -30.066 -10.802 17.196 1.00 42.78 303 ASP A C 1
ATOM 2383 O O . ASP A 1 303 ? -30.991 -11.280 16.537 1.00 42.78 303 ASP A O 1
ATOM 2387 N N . GLY A 1 304 ? -29.956 -11.059 18.508 1.00 42.34 304 GLY A N 1
ATOM 2388 C CA . GLY A 1 304 ? -30.822 -11.964 19.279 1.00 42.34 304 GLY A CA 1
ATOM 2389 C C . GLY A 1 304 ? -32.032 -11.322 19.973 1.00 42.34 304 GLY A C 1
ATOM 2390 O O . GLY A 1 304 ? -32.821 -12.036 20.592 1.00 42.34 304 GLY A O 1
ATOM 2391 N N . SER A 1 305 ? -32.230 -10.004 19.872 1.00 35.16 305 SER A N 1
ATOM 2392 C CA . SER A 1 305 ? -33.320 -9.276 20.554 1.00 35.16 305 SER A CA 1
ATOM 2393 C C . SER A 1 305 ? -34.674 -9.316 19.817 1.00 35.16 305 SER A C 1
ATOM 2395 O O . SER A 1 305 ? -35.523 -8.444 19.980 1.00 35.16 305 SER A O 1
ATOM 2397 N N . GLY A 1 306 ? -34.926 -10.373 19.039 1.00 34.88 306 GLY A N 1
ATOM 2398 C CA . GLY A 1 306 ? -36.264 -10.718 18.562 1.00 34.88 306 GLY A CA 1
ATOM 2399 C C . GLY A 1 306 ? -37.056 -11.405 19.671 1.00 34.88 306 GLY A C 1
ATOM 2400 O O . GLY A 1 306 ? -36.977 -12.622 19.834 1.00 34.88 306 GLY A O 1
ATOM 2401 N N . SER A 1 307 ? -37.808 -10.627 20.450 1.00 34.38 307 SER A N 1
ATOM 2402 C CA . SER A 1 307 ? -38.710 -11.110 21.496 1.00 34.38 307 SER A CA 1
ATOM 2403 C C . SER A 1 307 ? -39.630 -12.221 20.970 1.00 34.38 307 SER A C 1
ATOM 2405 O O . SER A 1 307 ? -40.573 -11.967 20.223 1.00 34.38 307 SER A O 1
ATOM 2407 N N . LYS A 1 308 ? -39.393 -13.472 21.384 1.00 35.25 308 LYS A N 1
ATOM 2408 C CA . LYS A 1 308 ? -40.426 -14.512 21.313 1.00 35.25 308 LYS A CA 1
ATOM 2409 C C . LYS A 1 308 ? -41.478 -14.200 22.383 1.00 35.25 308 LYS A C 1
ATOM 2411 O O . LYS A 1 308 ? -41.099 -14.049 23.547 1.00 35.25 308 LYS A O 1
ATOM 2416 N N . PRO A 1 309 ? -42.776 -14.123 22.044 1.00 34.78 309 PRO A N 1
ATOM 2417 C CA . PRO A 1 309 ? -43.810 -13.943 23.050 1.00 34.78 309 PRO A CA 1
ATOM 2418 C C . PRO A 1 309 ? -43.854 -15.186 23.945 1.00 34.78 309 PRO A C 1
ATOM 2420 O O . PRO A 1 309 ? -43.911 -16.319 23.457 1.00 34.78 309 PRO A O 1
ATOM 2423 N N . ARG A 1 310 ? -43.817 -14.968 25.264 1.00 34.34 310 ARG A N 1
ATOM 2424 C CA . ARG A 1 310 ? -44.148 -15.995 26.255 1.00 34.34 310 ARG A CA 1
ATOM 2425 C C . ARG A 1 310 ? -45.600 -16.410 26.019 1.00 34.34 310 ARG A C 1
ATOM 2427 O O . ARG A 1 310 ? -46.512 -15.633 26.271 1.00 34.34 310 ARG A O 1
ATOM 2434 N N . LYS A 1 311 ? -45.810 -17.626 25.516 1.00 40.88 311 LYS A N 1
ATOM 2435 C CA . LYS A 1 311 ? -47.090 -18.319 25.668 1.00 40.88 311 LYS A CA 1
ATOM 2436 C C . LYS A 1 311 ? -47.117 -18.930 27.061 1.00 40.88 311 LYS A C 1
ATOM 2438 O O . LYS A 1 311 ? -46.241 -19.734 27.370 1.00 40.88 311 LYS A O 1
ATOM 2443 N N . GLY A 1 312 ? -48.130 -18.575 27.839 1.00 41.25 312 GLY A N 1
ATOM 2444 C CA . GLY A 1 312 ? -48.490 -19.298 29.052 1.00 41.25 312 GLY A CA 1
ATOM 2445 C C . GLY A 1 312 ? -48.811 -18.387 30.220 1.00 41.25 312 GLY A C 1
ATOM 2446 O O . GLY A 1 312 ? -48.033 -18.339 31.158 1.00 41.25 312 GLY A O 1
ATOM 2447 N N . GLU A 1 313 ? -49.937 -17.686 30.135 1.00 36.66 313 GLU A N 1
ATOM 2448 C CA . GLU A 1 313 ? -50.835 -17.436 31.266 1.00 36.66 313 GLU A CA 1
ATOM 2449 C C . GLU A 1 313 ? -52.134 -16.860 30.695 1.00 36.66 313 GLU A C 1
ATOM 2451 O O . GLU A 1 313 ? -52.096 -15.867 29.969 1.00 36.66 313 GLU A O 1
ATOM 2456 N N . VAL A 1 314 ? -53.235 -17.578 30.913 1.00 40.50 314 VAL A N 1
ATOM 2457 C CA . VAL A 1 314 ? -54.564 -17.116 31.351 1.00 40.50 314 VAL A CA 1
ATOM 2458 C C . VAL A 1 314 ? -55.545 -18.272 31.090 1.00 40.50 314 VAL A C 1
ATOM 2460 O O . VAL A 1 314 ? -55.749 -18.667 29.941 1.00 40.50 314 VAL A O 1
ATOM 2463 N N . ASP A 1 315 ? -56.068 -18.754 32.219 1.00 38.41 315 ASP A N 1
ATOM 2464 C CA . ASP A 1 315 ? -57.251 -19.582 32.513 1.00 38.41 315 ASP A CA 1
ATOM 2465 C C . ASP A 1 315 ? -57.345 -21.034 32.009 1.00 38.41 315 ASP A C 1
ATOM 2467 O O . ASP A 1 315 ? -57.626 -21.285 30.815 1.00 38.41 315 ASP A O 1
#

Radius of gyration: 29.4 Å; chains: 1; bounding box: 86×78×84 Å

Secondary structure (DSSP, 8-state):
-EETTTTEEE-TTT--EE--TT---SSSS----SS------SS--PPP--SSHHHHHHHHHHHHHH--PPPHHHHHHHHHHTT---HHHHHHHHHHHHHHHHHH-TTT-----GGGTT--HHHHHHHHHHHHHHHHHHHHHHTT----HHHHHHHTT--HHHHHHHHHHHHHHHHHHHTTSTT-PPPPHHHHHHHHHHHHHHHHHHHHTTSTT--HHHHHHHHHHHHHHHHHTT---STT----TTSTT-S-HHHHHHHHHHHHHHHTT--HHHHHHHHHHS--TTHHHHHHHHIIIIITTTTT-----------

pLDDT: mean 80.47, std 16.58, range [34.34, 97.44]

Foldseek 3Di:
DQDVVPRWDADPPPRDTDPDPPPPPPDDVPCPDPDPPPPPDPDDDDDQDDDDPVSVVVNVVCCVVVPDPQQLLSVLLVVLVVLPKDPVLSVQLNVLLVVCCVPVVLSPDPDDAPQCPPHDPVVSSVLSSLLSSLLSSVLVVLVVPDDDSVVSCVVSVHDDVSNVVNNVVSVVVVVVVLVVDPPDDDDDPLNSQQVLLQVLLVVLLVQLCVQPPAHNVNSVQLSVQLLVVCQVQQGRNDPPGGRDAPGPLNDDSNSSSLLSSLVSCLVVLHALVSNVSSCVVDPDPPVVVVSVVCCVVRNVVNVPPPDDDDPDDDD

Sequence (315 aa):
MVDDLMEEVICSDCGLVLENPYFLDDGPSLRWGESPQNTPSKGLGSRIKGSDRTSRRLMKTHDISTRKRKDFMAMVDDLVDGSGEGERTKDAVKRLLAEANRDLKLSSKRNKLRGTKGMSTADSSDYRRKLLVSSALHVINDDGTENRAPQIALQWGVEFNDLAGAVRMLRRWRELELRKQDGYMPEDPLQRRTRELNYWLTRLRDFLTTVEGVSFEQANSVLGVARQSLRENGEPVQYGDKWMMGGKFNAVSKRAAMESMIEAMASLGMSSKQAKMLGQMVPVPGMSVFIERCGKRVFSDVDGSGSK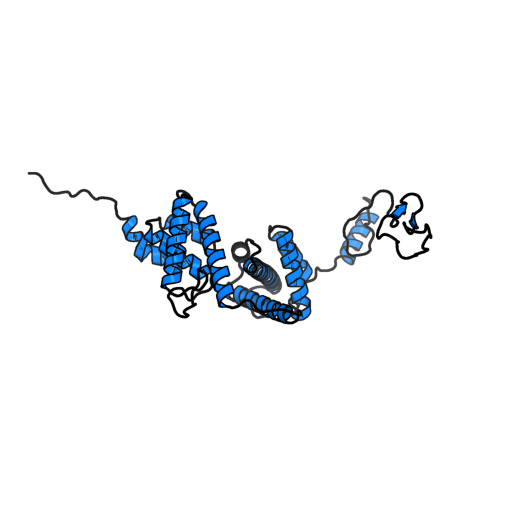PRKGEVD